Protein AF-A0A954HBL6-F1 (afdb_monomer_lite)

Radius of gyration: 16.95 Å; chains: 1; bounding box: 38×40×42 Å

Foldseek 3Di:
DPDPFQPPLDQQFAWPDWDWDDDQWWIKIKTFTSDFALDWFFAQAPPPRDTFIKKKKKKKFKQLPQDQQWFEWVVLVREPDTTGRRQKIWMWMHTNSHTAETKMKGRGAADPVVLVVQQCQQQVNPDDPPFQDFGQGHAGEIGHGYDPRMWMWAAAPVRTIGTADVVGHRDYHDWDWDADPRRRMIMIIGTQCRNPHYPVRHRSDGAFTWMWIKIKMKMAVSRSNNNRIGMYIDDIPGGDGRD

Structure (mmCIF, N/CA/C/O backbone):
data_AF-A0A954HBL6-F1
#
_entry.id   AF-A0A954HBL6-F1
#
loop_
_atom_site.group_PDB
_atom_site.id
_atom_site.type_symbol
_atom_site.label_atom_id
_atom_site.label_alt_id
_atom_site.label_comp_id
_atom_site.label_asym_id
_atom_site.label_entity_id
_atom_site.label_seq_id
_atom_site.pdbx_PDB_ins_code
_atom_site.Cartn_x
_atom_site.Cartn_y
_atom_site.Cartn_z
_atom_site.occupancy
_atom_site.B_iso_or_equiv
_atom_site.auth_seq_id
_atom_site.auth_comp_id
_atom_site.auth_asym_id
_atom_site.auth_atom_id
_atom_site.pdbx_PDB_model_num
ATOM 1 N N . PRO A 1 1 ? -14.803 11.237 -21.056 1.00 33.72 1 PRO A N 1
ATOM 2 C CA . PRO A 1 1 ? -13.420 11.234 -21.585 1.00 33.72 1 PRO A CA 1
ATOM 3 C C . PRO A 1 1 ? -12.920 9.794 -21.625 1.00 33.72 1 PRO A C 1
ATOM 5 O O . PRO A 1 1 ? -12.793 9.183 -20.570 1.00 33.72 1 PRO A O 1
ATOM 8 N N . ASP A 1 2 ? -12.744 9.239 -22.823 1.00 28.06 2 ASP A N 1
ATOM 9 C CA . ASP A 1 2 ? -12.263 7.868 -23.008 1.00 28.06 2 ASP A CA 1
ATOM 10 C C . ASP A 1 2 ? -10.817 7.786 -22.512 1.00 28.06 2 ASP A C 1
ATOM 12 O O . ASP A 1 2 ? -9.877 8.197 -23.196 1.00 28.06 2 ASP A O 1
ATOM 16 N N . TYR A 1 3 ? -10.643 7.339 -21.269 1.00 37.78 3 TYR A N 1
ATOM 17 C CA . TYR A 1 3 ? -9.327 7.095 -20.705 1.00 37.78 3 TYR A CA 1
ATOM 18 C C . TYR A 1 3 ? -8.705 5.909 -21.443 1.00 37.78 3 TYR A C 1
ATOM 20 O O . TYR A 1 3 ? -9.197 4.783 -21.395 1.00 37.78 3 TYR A O 1
ATOM 28 N N . VAL A 1 4 ? -7.613 6.184 -22.152 1.00 37.00 4 VAL A N 1
ATOM 29 C CA . VAL A 1 4 ? -6.644 5.166 -22.537 1.00 37.00 4 VAL A CA 1
ATOM 30 C C . VAL A 1 4 ? -5.923 4.843 -21.237 1.00 37.00 4 VAL A C 1
ATOM 32 O O . VAL A 1 4 ? -5.149 5.682 -20.776 1.00 37.00 4 VAL A O 1
ATOM 35 N N . GLY A 1 5 ? -6.223 3.677 -20.646 1.00 44.75 5 GLY A N 1
ATOM 36 C CA . GLY A 1 5 ? -5.440 3.070 -19.563 1.00 44.75 5 GLY A CA 1
ATOM 37 C C . GLY A 1 5 ? -3.959 3.366 -19.736 1.00 44.75 5 GLY A C 1
ATOM 38 O O . GLY A 1 5 ? -3.507 3.482 -20.885 1.00 44.75 5 GLY A O 1
ATOM 39 N N . THR A 1 6 ? -3.197 3.489 -18.643 1.00 51.94 6 THR A N 1
ATOM 40 C CA . THR A 1 6 ? -1.743 3.310 -18.721 1.00 51.94 6 THR A CA 1
ATOM 41 C C . THR A 1 6 ? -1.516 2.160 -19.692 1.00 51.94 6 THR A C 1
ATOM 43 O O . THR A 1 6 ? -2.063 1.071 -19.543 1.00 51.94 6 THR A O 1
ATOM 46 N N . LYS A 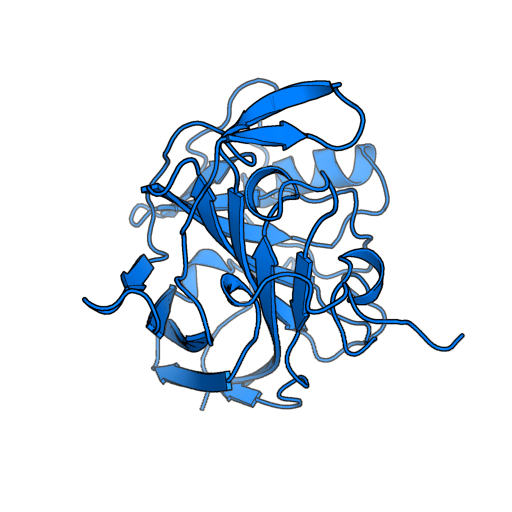1 7 ? -0.953 2.490 -20.862 1.00 53.16 7 LYS A N 1
ATOM 47 C CA . LYS A 1 7 ? -0.924 1.538 -21.970 1.00 53.16 7 LYS A CA 1
ATOM 48 C C . LYS A 1 7 ? -0.245 0.296 -21.392 1.00 53.16 7 LYS A C 1
ATOM 50 O O . LYS A 1 7 ? 0.795 0.447 -20.749 1.00 53.16 7 LYS A O 1
ATOM 55 N N . ARG A 1 8 ? -0.798 -0.888 -21.658 1.00 62.94 8 ARG A N 1
ATOM 56 C CA . ARG A 1 8 ? -0.086 -2.171 -21.598 1.00 62.94 8 ARG A CA 1
ATOM 57 C C . ARG A 1 8 ? 1.116 -2.097 -22.538 1.00 62.94 8 ARG A C 1
ATOM 59 O O . ARG A 1 8 ? 1.081 -2.533 -23.685 1.00 62.94 8 ARG A O 1
ATOM 66 N N . LYS A 1 9 ? 2.121 -1.328 -22.126 1.00 71.56 9 LYS A N 1
ATOM 67 C CA . LYS A 1 9 ? 3.359 -1.057 -22.855 1.00 71.56 9 LYS A CA 1
ATOM 68 C C . LYS A 1 9 ? 4.405 -2.090 -22.498 1.00 71.56 9 LYS A C 1
ATOM 70 O O . LYS A 1 9 ? 5.383 -2.218 -23.227 1.00 71.56 9 LYS A O 1
ATOM 75 N N . HIS A 1 10 ? 4.209 -2.778 -21.377 1.00 82.25 10 HIS A N 1
ATOM 76 C CA . HIS A 1 10 ? 5.166 -3.700 -20.820 1.00 82.25 10 HIS A CA 1
ATOM 77 C C . HIS A 1 10 ? 4.459 -4.954 -20.326 1.00 82.25 10 HIS A C 1
ATOM 79 O O . HIS A 1 10 ? 3.547 -4.870 -19.513 1.00 82.25 10 HIS A O 1
ATOM 85 N N . VAL A 1 11 ? 4.917 -6.114 -20.789 1.00 87.88 11 VAL A N 1
ATOM 86 C CA . VAL A 1 11 ? 4.293 -7.402 -20.453 1.00 87.88 11 VAL A CA 1
ATOM 87 C C . VAL A 1 11 ? 4.345 -7.697 -18.952 1.00 87.88 11 VAL A C 1
ATOM 89 O O . VAL A 1 11 ? 3.465 -8.370 -18.434 1.00 87.88 11 VAL A O 1
ATOM 92 N N . ASP A 1 12 ? 5.345 -7.161 -18.242 1.00 89.69 12 ASP A N 1
ATOM 93 C CA . ASP A 1 12 ? 5.507 -7.356 -16.792 1.00 89.69 12 ASP A CA 1
ATOM 94 C C . ASP A 1 12 ? 4.368 -6.754 -15.963 1.00 89.69 12 ASP A C 1
ATOM 96 O O . ASP A 1 12 ? 4.147 -7.210 -14.843 1.00 89.69 12 ASP A O 1
ATOM 100 N N . VAL A 1 13 ? 3.619 -5.783 -16.496 1.00 90.25 13 VAL A N 1
ATOM 101 C CA . VAL A 1 13 ? 2.448 -5.229 -15.801 1.00 90.25 13 VAL A CA 1
ATOM 102 C C . VAL A 1 13 ? 1.128 -5.821 -16.281 1.00 90.25 13 VAL A C 1
ATOM 104 O O . VAL A 1 13 ? 0.112 -5.527 -15.674 1.00 90.25 13 VAL A O 1
ATOM 107 N N . ASP A 1 14 ? 1.107 -6.657 -17.322 1.00 90.38 14 ASP A N 1
ATOM 108 C CA . ASP A 1 14 ? -0.144 -7.193 -17.867 1.00 90.38 14 ASP A CA 1
ATOM 109 C C . ASP A 1 14 ? -0.750 -8.223 -16.903 1.00 90.38 14 ASP A C 1
ATOM 111 O O . ASP A 1 14 ? -0.258 -9.350 -16.782 1.00 90.38 14 ASP A O 1
ATOM 115 N N . VAL A 1 15 ? -1.846 -7.860 -16.233 1.00 92.00 15 VAL A N 1
ATOM 116 C CA . VAL A 1 15 ? -2.514 -8.732 -15.263 1.00 92.00 15 VAL A CA 1
ATOM 117 C C . VAL A 1 15 ? -3.320 -9.797 -16.000 1.00 92.00 15 VAL A C 1
ATOM 119 O O . VAL A 1 15 ? -4.249 -9.507 -16.757 1.00 92.00 15 VAL A O 1
ATOM 122 N N . LEU A 1 16 ? -2.990 -11.063 -15.747 1.00 93.56 16 LEU A N 1
ATOM 123 C CA . LEU A 1 16 ? -3.691 -12.223 -16.302 1.00 93.56 16 LEU A CA 1
ATOM 124 C C . LEU A 1 16 ? -4.749 -12.778 -15.352 1.00 93.56 16 LEU A C 1
ATOM 126 O O . LEU A 1 16 ? -5.757 -13.326 -15.796 1.00 93.56 16 LEU A O 1
ATOM 130 N N . GLU A 1 17 ? -4.495 -12.698 -14.050 1.00 95.75 17 GLU A N 1
ATOM 131 C CA . GLU A 1 17 ? -5.365 -13.257 -13.023 1.00 95.75 17 GLU A CA 1
ATOM 132 C C . GLU A 1 17 ? -5.130 -12.547 -11.698 1.00 95.75 17 GLU A C 1
ATOM 134 O O . GLU A 1 17 ? -3.999 -12.202 -11.364 1.00 95.75 17 GLU A O 1
ATOM 139 N N . TYR A 1 18 ? -6.199 -12.373 -10.932 1.00 97.00 18 TYR A N 1
ATOM 140 C CA . TYR A 1 18 ? -6.138 -11.847 -9.580 1.00 97.00 18 TYR A CA 1
ATOM 141 C C . TYR A 1 18 ? -7.194 -12.524 -8.712 1.00 97.00 18 TYR A C 1
ATOM 143 O O . TYR A 1 18 ? -8.247 -12.939 -9.205 1.00 97.00 18 TYR A O 1
ATOM 151 N N . LYS A 1 19 ? -6.892 -12.683 -7.423 1.00 97.56 19 LYS A N 1
ATOM 152 C CA . LYS A 1 19 ? -7.815 -13.235 -6.426 1.00 97.56 19 LYS A CA 1
ATOM 153 C C . LYS A 1 19 ? -7.620 -12.527 -5.100 1.00 97.56 19 LYS A C 1
ATOM 155 O O . LYS A 1 19 ? -6.521 -12.076 -4.785 1.00 97.56 19 LYS A O 1
ATOM 160 N N . VAL A 1 20 ? -8.688 -12.512 -4.318 1.00 98.12 20 VAL A N 1
ATOM 161 C CA . VAL A 1 20 ? -8.681 -12.031 -2.943 1.00 98.12 20 VAL A CA 1
ATOM 162 C C . VAL A 1 20 ? -9.231 -13.140 -2.055 1.00 98.12 20 VAL A C 1
ATOM 164 O O . VAL A 1 20 ? -10.211 -13.799 -2.406 1.00 98.12 20 VAL A O 1
ATOM 167 N N . ALA A 1 21 ? -8.566 -13.366 -0.930 1.00 98.31 21 ALA A N 1
ATOM 168 C CA . ALA A 1 21 ? -9.024 -14.224 0.153 1.00 98.31 21 ALA A CA 1
ATOM 169 C C . ALA A 1 21 ? -8.791 -13.507 1.486 1.00 98.31 21 ALA A C 1
ATOM 171 O O . ALA A 1 21 ? -8.132 -12.469 1.535 1.00 98.31 21 ALA A O 1
ATOM 172 N N . HIS A 1 22 ? -9.359 -14.012 2.571 1.00 98.62 22 HIS A N 1
ATOM 173 C CA . HIS A 1 22 ? -9.123 -13.467 3.901 1.00 98.62 22 HIS A CA 1
ATOM 174 C C . HIS A 1 22 ? -9.194 -14.563 4.965 1.00 98.62 22 HIS A C 1
ATOM 176 O O . HIS A 1 22 ? -9.721 -15.650 4.719 1.00 98.62 22 HIS A O 1
ATOM 182 N N . ASP A 1 23 ? -8.648 -14.262 6.136 1.00 98.19 23 ASP A N 1
ATOM 183 C CA . ASP A 1 23 ? -8.903 -14.981 7.379 1.00 98.19 23 ASP A CA 1
ATOM 184 C C . ASP A 1 23 ? -9.269 -13.983 8.494 1.00 98.19 23 ASP A C 1
ATOM 186 O O . ASP A 1 23 ? -9.567 -12.820 8.229 1.00 98.19 23 ASP A O 1
ATOM 190 N N . ALA A 1 24 ? -9.262 -14.427 9.752 1.00 97.75 24 ALA A N 1
ATOM 191 C CA . ALA A 1 24 ? -9.623 -13.583 10.890 1.00 97.75 24 ALA A CA 1
ATOM 192 C C . ALA A 1 24 ? -8.686 -12.377 11.121 1.00 97.75 24 ALA A C 1
ATOM 194 O O . ALA A 1 24 ? -9.053 -11.459 11.857 1.00 97.75 24 ALA A O 1
ATOM 195 N N . GLU A 1 25 ? -7.483 -12.377 10.544 1.00 98.31 25 GLU A N 1
ATOM 196 C CA . GLU A 1 25 ? -6.425 -11.404 10.833 1.00 98.31 25 GLU A CA 1
ATOM 197 C C . GLU A 1 25 ? -5.798 -10.781 9.577 1.00 98.31 25 GLU A C 1
ATOM 199 O O . GLU A 1 25 ? -5.063 -9.797 9.691 1.00 98.31 25 GLU A O 1
ATOM 204 N N . ASN A 1 26 ? -6.038 -11.343 8.390 1.00 98.62 26 ASN A N 1
ATOM 205 C CA . ASN A 1 26 ? -5.299 -11.015 7.178 1.00 98.62 26 ASN A CA 1
ATOM 206 C C . ASN A 1 26 ? -6.195 -10.964 5.941 1.00 98.62 26 ASN A C 1
ATOM 208 O O . ASN A 1 26 ? -7.077 -11.798 5.737 1.00 98.62 26 ASN A O 1
ATOM 212 N N . LEU A 1 27 ? -5.878 -10.023 5.055 1.00 98.62 27 LEU A N 1
ATOM 213 C CA . LEU A 1 27 ? -6.278 -10.044 3.654 1.00 98.62 27 LEU A CA 1
ATOM 214 C C . LEU A 1 27 ? -5.157 -10.700 2.839 1.00 98.62 27 LEU A C 1
ATOM 216 O O . LEU A 1 27 ? -3.977 -10.410 3.046 1.00 98.62 27 LEU A O 1
ATOM 220 N N . TYR A 1 28 ? -5.522 -11.564 1.903 1.00 98.62 28 TYR A N 1
ATOM 221 C CA . TYR A 1 28 ? -4.602 -12.222 0.983 1.00 98.62 28 TYR A CA 1
ATOM 222 C C . TYR A 1 28 ? -4.899 -11.781 -0.438 1.00 98.62 28 TYR A C 1
ATOM 224 O O . TYR A 1 28 ? -6.044 -11.858 -0.887 1.00 98.62 28 TYR A O 1
ATOM 232 N N . ILE A 1 29 ? -3.861 -11.352 -1.147 1.00 98.50 29 ILE A N 1
ATOM 233 C CA . ILE A 1 29 ? -3.963 -10.865 -2.518 1.00 98.50 29 ILE A CA 1
ATOM 234 C C . ILE A 1 29 ? -3.076 -11.729 -3.396 1.00 98.50 29 ILE A C 1
ATOM 236 O O . ILE A 1 29 ? -1.872 -11.815 -3.179 1.00 98.50 29 ILE A O 1
ATOM 240 N N . TYR A 1 30 ? -3.670 -12.364 -4.396 1.00 98.38 30 TYR A N 1
ATOM 241 C CA . TYR A 1 30 ? -2.945 -13.097 -5.423 1.00 98.38 30 TYR A CA 1
ATOM 242 C C . TYR A 1 30 ? -3.009 -12.329 -6.735 1.00 98.38 30 TYR A C 1
ATOM 244 O O . TYR A 1 30 ? -4.086 -11.877 -7.131 1.00 98.38 30 TYR A O 1
ATOM 252 N N . VAL A 1 31 ? -1.883 -12.250 -7.439 1.00 97.81 31 VAL A N 1
ATOM 253 C CA . VAL A 1 31 ? -1.813 -11.711 -8.798 1.00 97.81 31 VAL A CA 1
ATOM 254 C C . VAL A 1 31 ? -0.887 -12.555 -9.669 1.00 97.81 31 VAL A C 1
ATOM 256 O O . VAL A 1 31 ? 0.153 -13.034 -9.217 1.00 97.81 31 VAL A O 1
ATOM 259 N N . ARG A 1 32 ? -1.267 -12.725 -10.936 1.00 97.38 32 ARG A N 1
ATOM 260 C CA . ARG A 1 32 ? -0.448 -13.324 -11.991 1.00 97.38 32 ARG A CA 1
ATOM 261 C C . ARG A 1 32 ? -0.250 -12.321 -13.116 1.00 97.38 32 ARG A C 1
ATOM 263 O O . ARG A 1 32 ? -1.234 -11.835 -13.675 1.00 97.38 32 ARG A O 1
ATOM 270 N N . SER A 1 33 ? 1.005 -12.066 -13.465 1.00 95.44 33 SER A N 1
ATOM 271 C CA . SER A 1 33 ? 1.395 -11.225 -14.598 1.00 95.44 33 SER A CA 1
ATOM 272 C C . SER A 1 33 ? 1.760 -12.071 -15.820 1.00 95.44 33 SER A C 1
ATOM 274 O O . SER A 1 33 ? 2.158 -13.233 -15.693 1.00 95.44 33 SER A O 1
ATOM 276 N N . GLN A 1 34 ? 1.631 -11.501 -17.020 1.00 93.81 34 GLN A N 1
ATOM 277 C CA . GLN A 1 34 ? 2.182 -12.092 -18.239 1.00 93.81 34 GLN A CA 1
ATOM 278 C C . GLN A 1 34 ? 3.716 -12.100 -18.220 1.00 93.81 34 GLN A C 1
ATOM 280 O O . GLN A 1 34 ? 4.328 -13.038 -18.730 1.00 93.81 34 GLN A O 1
ATOM 285 N N . GLY A 1 35 ? 4.329 -11.062 -17.653 1.00 92.19 35 GLY A N 1
ATOM 286 C CA . GLY A 1 35 ? 5.774 -10.937 -17.494 1.00 92.19 35 GLY A CA 1
ATOM 287 C C . GLY A 1 35 ? 6.236 -11.165 -16.056 1.00 92.19 35 GLY A C 1
ATOM 288 O O . GLY A 1 35 ? 5.524 -11.781 -15.263 1.00 92.19 35 GLY A O 1
ATOM 289 N N . GLN A 1 36 ? 7.448 -10.716 -15.735 1.00 94.62 36 GLN A N 1
ATOM 290 C CA . GLN A 1 36 ? 8.090 -10.981 -14.444 1.00 94.62 36 GLN A CA 1
ATOM 291 C C . GLN A 1 36 ? 7.833 -9.848 -13.446 1.00 94.62 36 GLN A C 1
ATOM 293 O O . GLN A 1 36 ? 8.223 -8.703 -13.666 1.00 94.62 36 GLN A O 1
ATOM 298 N N . ILE A 1 37 ? 7.201 -10.177 -12.322 1.00 95.44 37 ILE A N 1
ATOM 299 C CA . ILE A 1 37 ? 6.954 -9.246 -11.218 1.00 95.44 37 ILE A CA 1
ATOM 300 C C . ILE A 1 37 ? 8.290 -8.876 -10.569 1.00 95.44 37 ILE A C 1
ATOM 302 O O . ILE A 1 37 ? 9.124 -9.738 -10.293 1.00 95.44 37 ILE A O 1
ATOM 306 N N . GLY A 1 38 ? 8.488 -7.582 -10.319 1.00 93.06 38 GLY A N 1
ATOM 307 C CA . GLY A 1 38 ? 9.705 -7.069 -9.690 1.00 93.06 38 GLY A CA 1
ATOM 308 C C . GLY A 1 38 ? 10.902 -6.935 -10.631 1.00 93.06 38 GLY A C 1
ATOM 309 O O . GLY A 1 38 ? 11.923 -6.390 -10.219 1.00 93.06 38 GLY A O 1
ATOM 310 N N . HIS A 1 39 ? 10.795 -7.372 -11.891 1.00 91.25 39 HIS A N 1
ATOM 311 C CA . HIS A 1 39 ? 11.846 -7.178 -12.887 1.00 91.25 39 HIS A CA 1
ATOM 312 C C . HIS A 1 39 ? 12.162 -5.684 -13.075 1.00 91.25 39 HIS A C 1
ATOM 314 O O . HIS A 1 39 ? 11.298 -4.812 -12.967 1.00 91.25 39 HIS A O 1
ATOM 320 N N . SER A 1 40 ? 13.435 -5.380 -13.328 1.00 89.94 40 SER A N 1
ATOM 321 C CA . SER A 1 40 ? 13.951 -4.017 -13.419 1.00 89.94 40 SER A CA 1
ATOM 322 C C . SER A 1 40 ? 14.983 -3.903 -14.537 1.00 89.94 40 SER A C 1
ATOM 324 O O . SER A 1 40 ? 15.829 -4.776 -14.703 1.00 89.94 40 SER A O 1
ATOM 326 N N . ASN A 1 41 ? 14.982 -2.759 -15.222 1.00 88.50 41 ASN A N 1
ATOM 327 C CA . ASN A 1 41 ? 16.069 -2.317 -16.095 1.00 88.50 41 ASN A CA 1
ATOM 328 C C . ASN A 1 41 ? 16.658 -0.999 -15.581 1.00 88.50 41 ASN A C 1
ATOM 330 O O . ASN A 1 41 ? 16.058 -0.307 -14.758 1.00 88.50 41 ASN A O 1
ATOM 334 N N . ILE A 1 42 ? 17.843 -0.644 -16.078 1.00 88.81 42 ILE A N 1
ATOM 335 C CA . ILE A 1 42 ? 18.403 0.697 -15.901 1.00 88.81 42 ILE A CA 1
ATOM 336 C C . ILE A 1 42 ? 18.050 1.519 -17.135 1.00 88.81 42 ILE A C 1
ATOM 338 O O . ILE A 1 42 ? 18.438 1.169 -18.250 1.00 88.81 42 ILE A O 1
ATOM 342 N N . GLY A 1 43 ? 17.355 2.632 -16.932 1.00 85.00 43 GLY A N 1
ATOM 343 C CA . GLY A 1 43 ? 16.843 3.449 -18.025 1.00 85.00 43 GLY A CA 1
ATOM 344 C C . GLY A 1 43 ? 16.683 4.917 -17.647 1.00 85.00 43 GLY A C 1
ATOM 345 O O . GLY A 1 43 ? 16.939 5.297 -16.499 1.00 85.00 43 GLY A O 1
ATOM 346 N N . PRO A 1 44 ? 16.318 5.768 -18.619 1.00 80.38 44 PRO A N 1
ATOM 347 C CA . PRO A 1 44 ? 16.034 7.168 -18.354 1.00 80.38 44 PRO A CA 1
ATOM 348 C C . PRO A 1 44 ? 14.736 7.300 -17.552 1.00 80.38 44 PRO A C 1
ATOM 350 O O . PRO A 1 44 ? 13.685 6.825 -17.974 1.00 80.38 44 PRO A O 1
ATOM 353 N N . GLU A 1 45 ? 14.793 8.003 -16.425 1.00 79.81 45 GLU A N 1
ATOM 354 C CA . GLU A 1 45 ? 13.578 8.412 -15.720 1.00 79.81 45 GLU A CA 1
ATOM 355 C C . GLU A 1 45 ? 12.883 9.551 -16.483 1.00 79.81 45 GLU A C 1
ATOM 357 O O . GLU A 1 45 ? 13.539 10.488 -16.970 1.00 79.81 45 GLU A O 1
ATOM 362 N N . LYS A 1 46 ? 11.546 9.507 -16.548 1.00 72.88 46 LYS A N 1
ATOM 363 C CA . LYS A 1 46 ? 10.744 10.606 -17.094 1.00 72.88 46 LYS A CA 1
ATOM 364 C C . LYS A 1 46 ? 11.108 11.920 -16.408 1.00 72.88 46 LYS A C 1
ATOM 366 O O . LYS A 1 46 ? 11.040 12.038 -15.192 1.00 72.88 46 LYS A O 1
ATOM 371 N N . GLY A 1 47 ? 11.453 12.935 -17.192 1.00 70.31 47 GLY A N 1
ATOM 372 C CA . GLY A 1 47 ? 11.652 14.295 -16.685 1.00 70.31 47 GLY A CA 1
ATOM 373 C C . GLY A 1 47 ? 13.018 14.601 -16.055 1.00 70.31 47 GLY A C 1
ATOM 374 O O . GLY A 1 47 ? 13.420 15.758 -16.120 1.00 70.31 47 GLY A O 1
ATOM 375 N N . ASP A 1 48 ? 13.779 13.624 -15.542 1.00 66.19 48 ASP A N 1
ATOM 376 C CA . ASP A 1 48 ? 15.076 13.898 -14.876 1.00 66.19 48 ASP A CA 1
ATOM 377 C C . ASP A 1 48 ? 16.308 13.579 -15.756 1.00 66.19 48 ASP A C 1
ATOM 379 O O . ASP A 1 48 ? 17.431 13.900 -15.386 1.00 66.19 48 ASP A O 1
ATOM 383 N N . LYS A 1 49 ? 16.160 12.967 -16.947 1.00 66.69 49 LYS A N 1
ATOM 384 C CA . LYS A 1 49 ? 17.264 12.549 -17.867 1.00 66.69 49 LYS A CA 1
ATOM 385 C C . LYS A 1 49 ? 18.383 11.692 -17.234 1.00 66.69 49 LYS A C 1
ATOM 387 O O . LYS A 1 49 ? 19.310 11.292 -17.937 1.00 66.69 49 LYS A O 1
ATOM 392 N N . LYS A 1 50 ? 18.326 11.403 -15.934 1.00 78.38 50 LYS A N 1
ATOM 393 C CA . LYS A 1 50 ? 19.250 10.530 -15.217 1.00 78.38 50 LYS A CA 1
ATOM 394 C C . LYS A 1 50 ? 18.881 9.084 -15.493 1.00 78.38 50 LYS A C 1
ATOM 396 O O . LYS A 1 50 ? 17.705 8.724 -15.501 1.00 78.38 50 LYS A O 1
ATOM 401 N N . THR A 1 51 ? 19.904 8.262 -15.671 1.00 84.38 51 THR A N 1
ATOM 402 C CA . THR A 1 51 ? 19.758 6.811 -15.708 1.00 84.38 51 THR A CA 1
ATOM 403 C C . THR A 1 51 ? 19.700 6.274 -14.287 1.00 84.38 51 THR A C 1
ATOM 405 O O . THR A 1 51 ? 20.604 6.555 -13.497 1.00 84.38 51 THR A O 1
ATOM 408 N N . ARG A 1 52 ? 18.669 5.499 -13.963 1.00 88.00 52 ARG A N 1
ATOM 409 C CA . ARG A 1 52 ? 18.535 4.815 -12.671 1.00 88.00 52 ARG A CA 1
ATOM 410 C C . ARG A 1 52 ? 17.842 3.472 -12.851 1.00 88.00 52 ARG A C 1
ATOM 412 O O . ARG A 1 52 ? 17.352 3.178 -13.938 1.00 88.00 52 ARG A O 1
ATOM 419 N N . ALA A 1 53 ? 17.859 2.659 -11.802 1.00 90.81 53 ALA A N 1
ATOM 420 C CA . ALA A 1 53 ? 17.122 1.408 -11.781 1.00 90.81 53 ALA A CA 1
ATOM 421 C C . ALA A 1 53 ? 15.608 1.662 -11.746 1.00 90.81 53 ALA A C 1
ATOM 423 O O . ALA A 1 53 ? 15.147 2.653 -11.171 1.00 90.81 53 ALA A O 1
ATOM 424 N N . GLY A 1 54 ? 14.857 0.762 -12.370 1.00 90.31 54 GLY A N 1
ATOM 425 C CA . GLY A 1 54 ? 13.406 0.782 -12.376 1.00 90.31 54 GLY A CA 1
ATOM 426 C C . GLY A 1 54 ? 12.790 0.369 -11.048 1.00 90.31 54 GLY A C 1
ATOM 427 O O . GLY A 1 54 ? 13.435 -0.202 -10.162 1.00 90.31 54 GLY A O 1
ATOM 428 N N . ARG A 1 55 ? 11.508 0.700 -10.942 1.00 92.38 55 ARG A N 1
ATOM 429 C CA . ARG A 1 55 ? 10.615 0.326 -9.857 1.00 92.38 55 ARG A CA 1
ATOM 430 C C . ARG A 1 55 ? 9.465 -0.492 -10.402 1.00 92.38 55 ARG A C 1
ATOM 432 O O . ARG A 1 55 ? 9.012 -0.254 -11.525 1.00 92.38 55 ARG A O 1
ATOM 439 N N . PHE A 1 56 ? 8.975 -1.391 -9.571 1.00 94.06 56 PHE A N 1
ATOM 440 C CA . PHE A 1 56 ? 7.785 -2.172 -9.840 1.00 94.06 56 PHE A CA 1
ATOM 441 C C . PHE A 1 56 ? 6.901 -2.156 -8.600 1.00 94.06 56 PHE A C 1
ATOM 443 O O . PHE A 1 56 ? 7.407 -2.302 -7.490 1.00 94.06 56 PHE A O 1
ATOM 450 N N . TYR A 1 57 ? 5.600 -2.004 -8.792 1.00 94.69 57 TYR A N 1
ATOM 451 C CA . TYR A 1 57 ? 4.625 -1.950 -7.718 1.00 94.69 57 TYR A CA 1
ATOM 452 C C . TYR A 1 57 ? 3.523 -2.960 -7.962 1.00 94.69 57 TYR A C 1
ATOM 454 O O . TYR A 1 57 ? 3.018 -3.101 -9.079 1.00 94.69 57 TYR A O 1
ATOM 462 N N . ILE A 1 58 ? 3.124 -3.613 -6.880 1.00 96.00 58 ILE A N 1
ATOM 463 C CA . ILE A 1 58 ? 1.786 -4.176 -6.753 1.00 96.00 58 ILE A CA 1
ATOM 464 C C . ILE A 1 58 ? 1.039 -3.241 -5.822 1.00 96.00 58 ILE A C 1
ATOM 466 O O . ILE A 1 58 ? 1.409 -3.139 -4.656 1.00 96.00 58 ILE A O 1
ATOM 470 N N . THR A 1 59 ? 0.004 -2.584 -6.333 1.00 95.44 59 THR A N 1
ATOM 471 C CA . THR A 1 59 ? -0.850 -1.683 -5.560 1.00 95.44 59 THR A CA 1
ATOM 472 C C . THR A 1 59 ? -2.227 -2.295 -5.404 1.00 95.44 59 THR A C 1
ATOM 474 O O . THR A 1 59 ? -2.853 -2.683 -6.390 1.00 95.44 59 THR A O 1
ATOM 477 N N . VAL A 1 60 ? -2.724 -2.323 -4.174 1.00 96.94 60 VAL A N 1
ATOM 478 C CA . VAL A 1 60 ? -4.094 -2.703 -3.843 1.00 96.94 60 VAL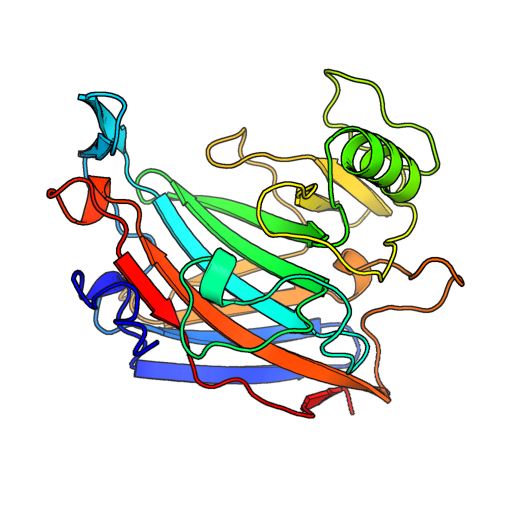 A CA 1
ATOM 479 C C . VAL A 1 60 ? -4.773 -1.476 -3.256 1.00 96.94 60 VAL A C 1
ATOM 481 O O . VAL A 1 60 ? -4.520 -1.120 -2.107 1.00 96.94 60 VAL A O 1
ATOM 484 N N . ALA A 1 61 ? -5.583 -0.807 -4.068 1.00 96.19 61 ALA A N 1
ATOM 485 C CA . ALA A 1 61 ? -6.414 0.312 -3.649 1.00 96.19 61 ALA A CA 1
ATOM 486 C C . ALA A 1 61 ? -7.717 -0.233 -3.054 1.00 96.19 61 ALA A C 1
ATOM 488 O O . ALA A 1 61 ? -8.338 -1.132 -3.631 1.00 96.19 61 ALA A O 1
ATOM 489 N N . ILE A 1 62 ? -8.108 0.284 -1.892 1.00 97.38 62 ILE A N 1
ATOM 490 C CA . ILE A 1 62 ? -9.215 -0.226 -1.088 1.00 97.38 62 ILE A CA 1
ATOM 491 C C . ILE A 1 62 ? -10.098 0.945 -0.649 1.00 97.38 62 ILE A C 1
ATOM 493 O O . ILE A 1 62 ? -9.624 1.841 0.051 1.00 97.38 62 ILE A O 1
ATOM 497 N N . ASP A 1 63 ? -11.366 0.914 -1.053 1.00 97.38 63 ASP A N 1
ATOM 498 C CA . ASP A 1 63 ? -12.439 1.670 -0.401 1.00 97.38 63 ASP A CA 1
ATOM 499 C C . ASP A 1 63 ? -12.842 0.885 0.853 1.00 97.38 63 ASP A C 1
ATOM 501 O O . ASP A 1 63 ? -13.266 -0.276 0.761 1.00 97.38 63 ASP A O 1
ATOM 505 N N . VAL A 1 64 ? -12.631 1.489 2.025 1.00 97.06 64 VAL A N 1
ATOM 506 C CA . VAL A 1 64 ? -12.829 0.817 3.318 1.00 97.06 64 VAL A CA 1
ATOM 507 C C . VAL A 1 64 ? -14.141 1.199 4.001 1.00 97.06 64 VAL A C 1
ATOM 509 O O . VAL A 1 64 ? -14.483 0.592 5.023 1.00 97.06 64 VAL A O 1
ATOM 512 N N . ASP A 1 65 ? -14.865 2.190 3.478 1.00 96.44 65 ASP A N 1
ATOM 513 C CA . ASP A 1 65 ? -16.100 2.717 4.063 1.00 96.44 65 ASP A CA 1
ATOM 514 C C . ASP A 1 65 ? -17.321 2.669 3.125 1.00 96.44 65 ASP A C 1
ATOM 516 O O . ASP A 1 65 ? -18.433 2.987 3.560 1.00 96.44 65 ASP A O 1
ATOM 520 N N . GLN A 1 66 ? -17.139 2.151 1.906 1.00 95.69 66 GLN A N 1
ATOM 521 C CA . GLN A 1 66 ? -18.133 2.030 0.837 1.00 95.69 66 GLN A CA 1
ATOM 522 C C . GLN A 1 66 ? -18.699 3.396 0.431 1.00 95.69 66 GLN A C 1
ATOM 524 O O . GLN A 1 66 ? -19.920 3.558 0.280 1.00 95.69 66 GLN A O 1
ATOM 529 N N . ASN A 1 67 ? -17.826 4.398 0.319 1.00 95.94 67 ASN A N 1
ATOM 530 C CA . ASN A 1 67 ? -18.200 5.769 0.016 1.00 95.94 67 ASN A CA 1
ATOM 531 C C . ASN A 1 67 ? -17.322 6.385 -1.082 1.00 95.94 67 ASN A C 1
ATOM 533 O O . ASN A 1 67 ? -16.241 6.904 -0.841 1.00 95.94 67 ASN A O 1
ATOM 537 N N . ASP A 1 68 ? -17.882 6.509 -2.285 1.00 94.69 68 ASP A N 1
ATOM 538 C CA . ASP A 1 68 ? -17.205 7.120 -3.438 1.00 94.69 68 ASP A CA 1
ATOM 539 C C . ASP A 1 68 ? -16.733 8.583 -3.232 1.00 94.69 68 ASP A C 1
ATOM 541 O O . ASP A 1 68 ? -15.992 9.119 -4.064 1.00 94.69 68 ASP A O 1
ATOM 545 N N . GLU A 1 69 ? -17.187 9.275 -2.177 1.00 95.25 69 GLU A N 1
ATOM 546 C CA . GLU A 1 69 ? -16.805 10.662 -1.873 1.00 95.25 69 GLU A CA 1
ATOM 547 C C . GLU A 1 69 ? -15.534 10.798 -1.014 1.00 95.25 69 GLU A C 1
ATOM 549 O O . GLU A 1 69 ? -14.987 11.908 -0.914 1.00 95.25 69 GLU A O 1
ATOM 554 N N . THR A 1 70 ? -15.076 9.717 -0.380 1.00 95.81 70 THR A N 1
ATOM 555 C CA . THR A 1 70 ? -13.841 9.659 0.416 1.00 95.81 70 THR A CA 1
ATOM 556 C C . THR A 1 70 ? -12.668 9.151 -0.430 1.00 95.81 70 THR A C 1
ATOM 558 O O . THR A 1 70 ? -12.793 8.938 -1.638 1.00 95.81 70 THR A O 1
ATOM 561 N N . GLY A 1 71 ? -11.473 9.106 0.163 1.00 94.94 71 GLY A N 1
ATOM 562 C CA . GLY A 1 71 ? -10.272 8.683 -0.547 1.00 94.94 71 GLY A CA 1
ATOM 563 C C . GLY A 1 71 ? -9.922 9.516 -1.784 1.00 94.94 71 GLY A C 1
ATOM 564 O O . GLY A 1 71 ? -10.179 10.724 -1.849 1.00 94.94 71 GLY A O 1
ATOM 565 N N . TYR A 1 72 ? -9.314 8.850 -2.767 1.00 93.62 72 TYR A N 1
ATOM 566 C CA . TYR A 1 72 ? -8.989 9.403 -4.086 1.00 93.62 72 TYR A CA 1
ATOM 567 C C . TYR A 1 72 ? -9.650 8.590 -5.205 1.00 93.62 72 TYR A C 1
ATOM 569 O O . TYR A 1 72 ? -10.129 7.473 -4.997 1.00 93.62 72 TYR A O 1
ATOM 577 N N . SER A 1 73 ? -9.643 9.131 -6.426 1.00 91.81 73 SER A N 1
ATOM 578 C CA . SER A 1 73 ? -10.105 8.389 -7.596 1.00 91.81 73 SER A CA 1
ATOM 579 C C . SER A 1 73 ? -8.966 7.682 -8.334 1.00 91.81 73 SER A C 1
ATOM 581 O O . SER A 1 73 ? -7.919 8.276 -8.595 1.00 91.81 73 SER A O 1
ATOM 583 N N . LEU A 1 74 ? -9.178 6.428 -8.755 1.00 87.50 74 LEU A N 1
ATOM 584 C CA . LEU A 1 74 ? -8.144 5.597 -9.395 1.00 87.50 74 LEU A CA 1
ATOM 585 C C . LEU A 1 74 ? -7.504 6.237 -10.633 1.00 87.50 74 LEU A C 1
ATOM 587 O O . LEU A 1 74 ? -6.322 5.993 -10.893 1.00 87.50 74 LEU A O 1
ATOM 591 N N . TYR A 1 75 ? -8.234 7.082 -11.375 1.00 83.69 75 TYR A N 1
ATOM 592 C CA . TYR A 1 75 ? -7.659 7.767 -12.538 1.00 83.69 75 TYR A CA 1
ATOM 593 C C . TYR A 1 75 ? -6.499 8.694 -12.163 1.00 83.69 75 TYR A C 1
ATOM 595 O O . TYR A 1 75 ? -5.596 8.886 -12.978 1.00 83.69 75 TYR A O 1
ATOM 603 N N . GLU A 1 76 ? -6.514 9.274 -10.959 1.00 79.00 76 GLU A N 1
ATOM 604 C CA . GLU A 1 76 ? -5.449 10.160 -10.484 1.00 79.00 76 GLU A CA 1
ATOM 605 C C . GLU A 1 76 ? -4.144 9.380 -10.283 1.00 79.00 76 GLU A C 1
ATOM 607 O O . GLU A 1 76 ? -3.068 9.896 -10.571 1.00 79.00 76 GLU A O 1
ATOM 612 N N . GLY A 1 77 ? -4.251 8.107 -9.887 1.00 69.06 77 GLY A N 1
ATOM 613 C CA . GLY A 1 77 ? -3.125 7.179 -9.780 1.00 69.06 77 GLY A CA 1
ATOM 614 C C . GLY A 1 77 ? -2.744 6.483 -11.086 1.00 69.06 77 GLY A C 1
ATOM 615 O O . GLY A 1 77 ? -1.862 5.634 -11.086 1.00 69.06 77 GLY A O 1
ATOM 616 N N . GLY A 1 78 ? -3.394 6.814 -12.207 1.00 71.62 78 GLY A N 1
ATOM 617 C CA . GLY A 1 78 ? -3.113 6.185 -13.498 1.00 71.62 78 GLY A CA 1
ATOM 618 C C . GLY A 1 78 ? -3.595 4.734 -13.612 1.00 71.62 78 GLY A C 1
ATOM 619 O O . GLY A 1 78 ? -3.077 3.988 -14.450 1.00 71.62 78 GLY A O 1
ATOM 620 N N . THR A 1 79 ? -4.589 4.349 -12.808 1.00 70.00 79 THR A N 1
ATOM 621 C CA . THR A 1 79 ? -5.159 2.998 -12.774 1.00 70.00 79 THR A CA 1
ATOM 622 C C . THR A 1 79 ? -6.516 2.960 -13.488 1.00 70.00 79 THR A C 1
ATOM 624 O O . THR A 1 79 ? -7.316 3.892 -13.404 1.00 70.00 79 THR A O 1
ATOM 627 N N . PHE A 1 80 ? -6.765 1.881 -14.236 1.00 69.81 80 PHE A N 1
ATOM 628 C CA . PHE A 1 80 ? -8.057 1.558 -14.857 1.00 69.81 80 PHE A CA 1
ATOM 629 C C . PHE A 1 80 ? -8.734 0.406 -14.087 1.00 69.81 80 PHE A C 1
ATOM 631 O O . PHE A 1 80 ? -8.013 -0.481 -13.642 1.00 69.81 80 PHE A O 1
ATOM 638 N N . PRO A 1 81 ? -10.078 0.333 -14.002 1.00 73.62 81 PRO A N 1
ATOM 639 C CA . PRO A 1 81 ? -11.060 1.322 -14.437 1.00 73.62 81 PRO A CA 1
ATOM 640 C C . PRO A 1 81 ? -11.078 2.558 -13.537 1.00 73.62 81 PRO A C 1
ATOM 642 O O . PRO A 1 81 ? -10.456 2.592 -12.484 1.00 73.62 81 PRO A O 1
ATOM 645 N N . ASN A 1 82 ? -11.766 3.603 -13.997 1.00 83.12 82 ASN A N 1
ATOM 646 C CA . ASN A 1 82 ? -11.938 4.813 -13.210 1.00 83.12 82 ASN A CA 1
ATOM 647 C C . ASN A 1 82 ? -13.121 4.663 -12.235 1.00 83.12 82 ASN A C 1
ATOM 649 O O . ASN A 1 82 ? -14.263 4.591 -12.693 1.00 83.12 82 ASN A O 1
ATOM 653 N N . SER A 1 83 ? -12.837 4.674 -10.935 1.00 87.75 83 SER A N 1
ATOM 654 C CA . SER A 1 83 ? -13.797 4.716 -9.819 1.00 87.75 83 SER A CA 1
ATOM 655 C C . SER A 1 83 ? -13.255 5.599 -8.678 1.00 87.75 83 SER A C 1
ATOM 657 O O . SER A 1 83 ? -12.065 5.939 -8.664 1.00 87.75 83 SER A O 1
ATOM 659 N N . GLY A 1 84 ? -14.138 6.060 -7.785 1.00 91.38 84 GLY A N 1
ATOM 660 C CA . GLY A 1 84 ? -13.820 6.883 -6.603 1.00 91.38 84 GLY A CA 1
ATOM 661 C C . GLY A 1 84 ? -13.776 6.056 -5.314 1.00 91.38 84 GLY A C 1
ATOM 662 O O . GLY A 1 84 ? -13.892 4.841 -5.391 1.00 91.38 84 GLY A O 1
ATOM 663 N N . GLY A 1 85 ? -13.594 6.710 -4.161 1.00 94.38 85 GLY A N 1
ATOM 664 C CA . GLY A 1 85 ? -13.770 6.087 -2.838 1.00 94.38 85 GLY A CA 1
ATOM 665 C C . GLY A 1 85 ? -12.554 5.389 -2.227 1.00 94.38 85 GLY A C 1
ATOM 666 O O . GLY A 1 85 ? -12.628 4.888 -1.114 1.00 94.38 85 GLY A O 1
ATOM 667 N N . TYR A 1 86 ? -11.401 5.333 -2.898 1.00 95.56 86 TYR A N 1
ATOM 668 C CA . TYR A 1 86 ? -10.286 4.511 -2.407 1.00 95.56 86 TYR A CA 1
ATOM 669 C C . TYR A 1 86 ? -9.500 5.223 -1.301 1.00 95.56 86 TYR A C 1
ATOM 671 O O . TYR A 1 86 ? -8.636 6.055 -1.574 1.00 95.56 86 TYR A O 1
ATOM 679 N N . ASP A 1 87 ? -9.788 4.910 -0.040 1.00 96.31 87 ASP A N 1
ATOM 680 C CA . ASP A 1 87 ? -9.165 5.542 1.132 1.00 96.31 87 ASP A CA 1
ATOM 681 C C . ASP A 1 87 ? -7.742 5.064 1.411 1.00 96.31 87 ASP A C 1
ATOM 683 O O . ASP A 1 87 ? -6.908 5.805 1.949 1.00 96.31 87 ASP A O 1
ATOM 687 N N . MET A 1 88 ? -7.462 3.800 1.095 1.00 95.81 88 MET A N 1
ATOM 688 C CA . MET A 1 88 ? -6.212 3.146 1.459 1.00 95.81 88 MET A CA 1
ATOM 689 C C . MET A 1 88 ? -5.572 2.464 0.268 1.00 95.81 88 MET A C 1
ATOM 691 O O . MET A 1 88 ? -6.245 1.798 -0.513 1.00 95.81 88 MET A O 1
ATOM 695 N N . ASN A 1 89 ? -4.243 2.534 0.210 1.00 95.81 89 ASN A N 1
ATOM 696 C CA . ASN A 1 89 ? -3.472 1.590 -0.588 1.00 95.81 89 ASN A CA 1
ATOM 697 C C . ASN A 1 89 ? -2.682 0.683 0.347 1.00 95.81 89 ASN A C 1
ATOM 699 O O . ASN A 1 89 ? -2.158 1.129 1.370 1.00 95.81 89 ASN A O 1
ATOM 703 N N . VAL A 1 90 ? -2.537 -0.574 -0.044 1.00 97.19 90 VAL A N 1
ATOM 704 C CA . VAL A 1 90 ? -1.434 -1.420 0.405 1.00 97.19 90 VAL A CA 1
ATOM 705 C C . VAL A 1 90 ? -0.593 -1.788 -0.796 1.00 97.19 90 VAL A C 1
ATOM 707 O O . VAL A 1 90 ? -1.121 -2.177 -1.837 1.00 97.19 90 VAL A O 1
ATOM 710 N N . GLU A 1 91 ? 0.718 -1.622 -0.665 1.00 95.81 91 GLU A N 1
ATOM 711 C CA . GLU A 1 91 ? 1.640 -1.765 -1.783 1.00 95.81 91 GLU A CA 1
ATOM 712 C C . GLU A 1 91 ? 2.852 -2.611 -1.417 1.00 95.81 91 GLU A C 1
ATOM 714 O O . GLU A 1 91 ? 3.327 -2.586 -0.280 1.00 95.81 91 GLU A O 1
ATOM 719 N N . ILE A 1 92 ? 3.376 -3.330 -2.407 1.00 96.81 92 ILE A N 1
ATOM 720 C CA . ILE A 1 92 ? 4.750 -3.827 -2.388 1.00 96.81 92 ILE A CA 1
ATOM 721 C C . ILE A 1 92 ? 5.520 -3.119 -3.495 1.00 96.81 92 ILE A C 1
ATOM 723 O O . ILE A 1 92 ? 5.097 -3.150 -4.651 1.00 96.81 92 ILE A O 1
ATOM 727 N N . GLU A 1 93 ? 6.662 -2.537 -3.139 1.00 95.81 93 GLU A N 1
ATOM 728 C CA . GLU A 1 93 ? 7.630 -1.977 -4.078 1.00 95.81 93 GLU A CA 1
ATOM 729 C C . GLU A 1 93 ? 8.814 -2.936 -4.251 1.00 95.81 93 GLU A C 1
ATOM 731 O O . GLU A 1 93 ? 9.404 -3.414 -3.277 1.00 95.81 93 GLU A O 1
ATOM 736 N N . TRP A 1 94 ? 9.216 -3.137 -5.502 1.00 94.81 94 TRP A N 1
ATOM 737 C CA . TRP A 1 94 ? 10.550 -3.588 -5.874 1.00 94.81 94 TRP A CA 1
ATOM 738 C C . TRP A 1 94 ? 11.339 -2.419 -6.436 1.00 94.81 94 TRP A C 1
ATOM 740 O O . TRP A 1 94 ? 10.822 -1.613 -7.214 1.00 94.81 94 TRP A O 1
ATOM 750 N N . TYR A 1 95 ? 12.624 -2.380 -6.109 1.00 93.44 95 TYR A N 1
ATOM 751 C CA . TYR A 1 95 ? 13.564 -1.425 -6.665 1.00 93.44 95 TYR A CA 1
ATOM 752 C C . TYR A 1 95 ? 14.834 -2.152 -7.087 1.00 93.44 95 TYR A C 1
ATOM 754 O O . TYR A 1 95 ? 15.420 -2.908 -6.316 1.00 93.44 95 TYR A O 1
ATOM 762 N N . ASN A 1 96 ? 15.269 -1.929 -8.330 1.00 91.94 96 ASN A N 1
ATOM 763 C CA . ASN A 1 96 ? 16.444 -2.599 -8.891 1.00 91.94 96 ASN A CA 1
ATOM 764 C C . ASN A 1 96 ? 16.369 -4.141 -8.860 1.00 91.94 96 ASN A C 1
ATOM 766 O O . ASN A 1 96 ? 17.376 -4.808 -8.641 1.00 91.94 96 ASN A O 1
ATOM 770 N N . GLY A 1 97 ? 15.183 -4.711 -9.084 1.00 90.88 97 GLY A N 1
ATOM 771 C CA . GLY A 1 97 ? 14.998 -6.166 -9.115 1.00 90.88 97 GLY A CA 1
ATOM 772 C C . GLY A 1 97 ? 14.793 -6.806 -7.743 1.00 90.88 97 GLY A C 1
ATOM 773 O O . GLY A 1 97 ? 14.408 -7.967 -7.664 1.00 90.88 97 GLY A O 1
ATOM 774 N N . GLU A 1 98 ? 15.025 -6.055 -6.669 1.00 91.50 98 GLU A N 1
ATOM 775 C CA . GLU A 1 98 ? 14.971 -6.548 -5.298 1.00 91.50 98 GLU A CA 1
ATOM 776 C C . GLU A 1 98 ? 13.713 -6.036 -4.601 1.00 91.50 98 GLU A C 1
ATOM 778 O O . GLU A 1 98 ? 13.254 -4.920 -4.860 1.00 91.50 98 GLU A O 1
ATOM 783 N N . PHE A 1 99 ? 13.161 -6.849 -3.700 1.00 92.50 99 PHE A N 1
ATOM 784 C CA . PHE A 1 99 ? 12.101 -6.397 -2.803 1.00 92.50 99 PHE A CA 1
ATOM 785 C C . PHE A 1 99 ? 12.602 -5.183 -2.011 1.00 92.50 99 PHE A C 1
ATOM 787 O O . PHE A 1 99 ? 13.659 -5.255 -1.381 1.00 92.50 99 PHE A O 1
ATOM 794 N N . ASN A 1 100 ? 11.853 -4.081 -2.042 1.00 92.88 100 ASN A N 1
ATOM 795 C CA . ASN A 1 100 ? 12.221 -2.855 -1.343 1.00 92.88 100 ASN A CA 1
ATOM 796 C C . ASN A 1 100 ? 11.430 -2.698 -0.043 1.00 92.88 100 ASN A C 1
ATOM 798 O O . ASN A 1 100 ? 12.008 -2.622 1.039 1.00 92.88 100 ASN A O 1
ATOM 802 N N . THR A 1 101 ? 10.100 -2.656 -0.125 1.00 94.69 101 THR A N 1
ATOM 803 C CA . THR A 1 101 ? 9.256 -2.519 1.066 1.00 94.69 101 THR A CA 1
ATOM 804 C C . THR A 1 101 ? 7.810 -2.924 0.793 1.00 94.69 101 THR A C 1
ATOM 806 O O . THR A 1 101 ? 7.338 -2.873 -0.342 1.00 94.69 101 THR A O 1
ATOM 809 N N . GLY A 1 102 ? 7.112 -3.325 1.855 1.00 96.25 102 GLY A N 1
ATOM 810 C CA . GLY A 1 102 ? 5.672 -3.543 1.878 1.00 96.25 102 GLY A CA 1
ATOM 811 C C . GLY A 1 102 ? 5.027 -2.534 2.821 1.00 96.25 102 GLY A C 1
ATOM 812 O O . GLY A 1 102 ? 5.371 -2.499 4.004 1.00 96.25 102 GLY A O 1
ATOM 813 N N . MET A 1 103 ? 4.114 -1.713 2.313 1.00 97.31 103 MET A N 1
ATOM 814 C CA . MET A 1 103 ? 3.635 -0.519 3.009 1.00 97.31 103 MET A CA 1
ATOM 815 C C . MET A 1 103 ? 2.128 -0.310 2.890 1.00 97.31 103 MET A C 1
ATOM 817 O O . MET A 1 103 ? 1.470 -0.817 1.986 1.00 97.31 103 MET A O 1
ATOM 821 N N . TYR A 1 104 ? 1.604 0.470 3.825 1.00 98.00 104 TYR A N 1
ATOM 822 C CA . TYR A 1 104 ? 0.235 0.964 3.870 1.00 98.00 104 TYR A CA 1
ATOM 823 C C . TYR A 1 104 ? 0.253 2.456 3.551 1.00 98.00 104 TYR A C 1
ATOM 825 O O . TYR A 1 104 ? 1.226 3.143 3.864 1.00 98.00 104 TYR A O 1
ATOM 833 N N . MET A 1 105 ? -0.816 2.968 2.955 1.00 96.50 105 MET A N 1
ATOM 834 C CA . MET A 1 105 ? -0.952 4.376 2.595 1.00 96.50 105 MET A CA 1
ATOM 835 C C . MET A 1 105 ? -2.326 4.902 2.972 1.00 96.50 105 MET A C 1
ATOM 837 O O . MET A 1 105 ? -3.308 4.160 2.984 1.00 96.50 105 MET A O 1
ATOM 841 N N . ASN A 1 106 ? -2.391 6.203 3.241 1.00 93.69 106 ASN A N 1
ATOM 842 C CA . ASN A 1 106 ? -3.632 6.899 3.549 1.00 93.69 106 ASN A CA 1
ATOM 843 C C . ASN A 1 106 ? -3.899 8.004 2.522 1.00 93.69 106 ASN A C 1
ATOM 845 O O . ASN A 1 106 ? -3.149 8.974 2.456 1.00 93.69 106 ASN A O 1
ATOM 849 N N . LYS A 1 107 ? -5.003 7.901 1.784 1.00 93.31 107 LYS A N 1
ATOM 850 C CA . LYS A 1 107 ? -5.381 8.815 0.703 1.00 93.31 107 LYS A CA 1
ATOM 851 C C . LYS A 1 107 ? -6.432 9.841 1.139 1.00 93.31 107 LYS A C 1
ATOM 853 O O . LYS A 1 107 ? -7.394 10.091 0.424 1.00 93.31 107 LYS A O 1
ATOM 858 N N . CYS A 1 108 ? -6.236 10.467 2.300 1.00 94.19 108 CYS A N 1
ATOM 859 C CA . CYS A 1 108 ? -7.208 11.390 2.893 1.00 94.19 108 CYS A CA 1
ATOM 860 C C . CYS A 1 108 ? -6.757 12.856 2.966 1.00 94.19 108 CYS A C 1
ATOM 862 O O . CYS A 1 108 ? -7.308 13.610 3.757 1.00 94.19 108 CYS A O 1
ATOM 864 N N . CYS A 1 109 ? -5.730 13.298 2.234 1.00 96.44 109 CYS A N 1
ATOM 865 C CA . CYS A 1 109 ? -5.262 14.689 2.330 1.00 96.44 109 CYS A CA 1
ATOM 866 C C . CYS A 1 109 ? -5.475 15.453 1.021 1.00 96.44 109 CYS A C 1
ATOM 868 O O . CYS A 1 109 ? -5.224 14.936 -0.065 1.00 96.44 109 CYS A O 1
ATOM 870 N N . LEU A 1 110 ? -5.934 16.700 1.136 1.00 96.19 110 LEU A N 1
ATOM 871 C CA . LEU A 1 110 ? -6.118 17.629 0.016 1.00 96.19 110 LEU A CA 1
ATOM 872 C C . LEU A 1 110 ? -4.941 18.591 -0.158 1.00 96.19 110 LEU A C 1
ATOM 874 O O . LEU A 1 110 ? -4.828 19.242 -1.191 1.00 96.19 110 LEU A O 1
ATOM 878 N N . ASP A 1 111 ? -4.070 18.709 0.834 1.00 96.50 111 ASP A N 1
ATOM 879 C CA . ASP A 1 111 ? -2.904 19.579 0.773 1.00 96.50 111 ASP A CA 1
ATOM 880 C C . ASP A 1 111 ? -1.832 19.152 1.787 1.00 96.50 111 ASP A C 1
ATOM 882 O O . ASP A 1 111 ? -1.988 18.200 2.557 1.00 96.50 111 ASP A O 1
ATOM 886 N N . GLU A 1 112 ? -0.715 19.876 1.780 1.00 96.31 112 GLU A N 1
ATOM 887 C CA . GLU A 1 112 ? 0.434 19.631 2.651 1.00 96.31 112 GLU A CA 1
ATOM 888 C C . GLU A 1 112 ? 0.125 19.871 4.142 1.00 96.31 112 GLU A C 1
ATOM 890 O O . GLU A 1 112 ? 0.677 19.192 5.011 1.00 96.31 112 GLU A O 1
ATOM 895 N N . ALA A 1 113 ? -0.781 20.800 4.467 1.00 96.75 113 ALA A N 1
ATOM 896 C CA . ALA A 1 113 ? -1.155 21.072 5.854 1.00 96.75 113 ALA A CA 1
ATOM 897 C C . ALA A 1 113 ? -2.000 19.929 6.434 1.00 96.75 113 ALA A C 1
ATOM 899 O O . ALA A 1 113 ? -1.824 19.534 7.596 1.00 96.75 113 ALA A O 1
ATOM 900 N N . GLU A 1 114 ? -2.889 19.363 5.620 1.00 97.25 114 GLU A N 1
ATOM 901 C CA . GLU A 1 114 ? -3.610 18.145 5.959 1.00 97.25 114 GLU A CA 1
ATOM 902 C C . GLU A 1 114 ? -2.669 16.942 6.067 1.00 97.25 114 GLU A C 1
ATOM 904 O O . GLU A 1 114 ? -2.762 16.203 7.047 1.00 97.25 114 GLU A O 1
ATOM 909 N N . LEU A 1 115 ? -1.706 16.795 5.150 1.00 96.69 115 LEU A N 1
ATOM 910 C CA . LEU A 1 115 ? -0.696 15.734 5.205 1.00 96.69 115 LEU A CA 1
ATOM 911 C C . LEU A 1 115 ? 0.117 15.777 6.509 1.00 96.69 115 LEU A C 1
ATOM 913 O O . LEU A 1 115 ? 0.249 14.763 7.196 1.00 96.69 115 LEU A O 1
ATOM 917 N N . LEU A 1 116 ? 0.591 16.959 6.915 1.00 96.31 116 LEU A N 1
ATOM 918 C CA . LEU A 1 116 ? 1.291 17.144 8.191 1.00 96.31 116 LEU A CA 1
ATOM 919 C C . LEU A 1 116 ? 0.409 16.790 9.397 1.00 96.31 116 LEU A C 1
ATOM 921 O O . LEU A 1 116 ? 0.890 16.272 10.410 1.00 96.31 116 LEU A O 1
ATOM 925 N N . THR A 1 117 ? -0.886 17.083 9.307 1.00 96.19 117 THR A N 1
ATOM 926 C CA . THR A 1 117 ? -1.852 16.703 10.339 1.00 96.19 117 THR A CA 1
ATOM 927 C C . THR A 1 117 ? -2.014 15.184 10.386 1.00 96.19 117 THR A C 1
ATOM 929 O O . THR A 1 117 ? -2.003 14.615 11.477 1.00 96.19 117 THR A O 1
ATOM 932 N N . ASN A 1 118 ? -2.064 14.522 9.230 1.00 96.31 118 ASN A N 1
ATOM 933 C CA . ASN A 1 118 ? -2.194 13.071 9.125 1.00 96.31 118 ASN A CA 1
ATOM 934 C C . ASN A 1 118 ? -0.964 12.330 9.681 1.00 96.31 118 ASN A C 1
ATOM 936 O O . ASN A 1 118 ? -1.097 11.376 10.445 1.00 96.31 118 ASN A O 1
ATOM 940 N N . PHE A 1 119 ? 0.251 12.826 9.422 1.00 97.50 119 PHE A N 1
ATOM 941 C CA . PHE A 1 119 ? 1.461 12.306 10.075 1.00 97.50 119 PHE A CA 1
ATOM 942 C C . PHE A 1 119 ? 1.342 12.325 11.610 1.00 97.50 119 PHE A C 1
ATOM 944 O O . PHE A 1 119 ? 1.737 11.378 12.296 1.00 97.50 119 PHE A O 1
ATOM 951 N N . LYS A 1 120 ? 0.744 13.377 12.181 1.00 97.31 120 LYS A N 1
ATOM 952 C CA . LYS A 1 120 ? 0.517 13.469 13.631 1.00 97.31 120 LYS A CA 1
ATOM 953 C C . LYS A 1 120 ? -0.570 12.511 14.112 1.00 97.31 120 LYS A C 1
ATOM 955 O O . LYS A 1 120 ? -0.385 11.903 15.164 1.00 97.31 120 LYS A O 1
ATOM 960 N N . THR A 1 121 ? -1.678 12.339 13.392 1.00 96.88 121 THR A N 1
ATOM 961 C CA . THR A 1 121 ? -2.735 11.395 13.807 1.00 96.88 121 THR A CA 1
ATOM 962 C C . THR A 1 121 ? -2.242 9.952 13.784 1.00 96.88 121 THR A C 1
ATOM 964 O O . THR A 1 121 ? -2.475 9.218 14.746 1.00 96.88 121 THR A O 1
ATOM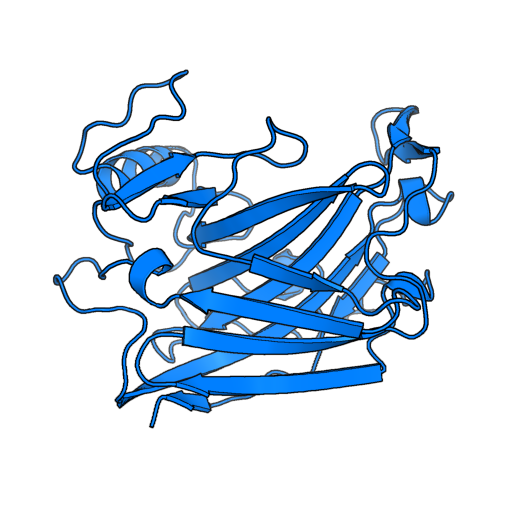 967 N N . LEU A 1 122 ? -1.452 9.584 12.771 1.00 97.50 122 LEU A N 1
ATOM 968 C CA . LEU A 1 122 ? -0.836 8.261 12.638 1.00 97.50 122 LEU A CA 1
ATOM 969 C C . LEU A 1 122 ? 0.205 7.958 13.728 1.00 97.50 122 LEU A C 1
ATOM 971 O O . LEU A 1 122 ? 0.498 6.796 13.979 1.00 97.50 122 LEU A O 1
ATOM 975 N N . THR A 1 123 ? 0.738 8.966 14.422 1.00 97.88 123 THR A N 1
ATOM 976 C CA . THR A 1 123 ? 1.819 8.802 15.418 1.00 97.88 123 THR A CA 1
ATOM 977 C C . THR A 1 123 ? 1.422 9.179 16.840 1.00 97.88 123 THR A C 1
ATOM 979 O O . THR A 1 123 ? 2.287 9.448 17.673 1.00 97.88 123 THR A O 1
ATOM 982 N N . GLN A 1 124 ? 0.124 9.285 17.143 1.00 97.00 124 GLN A N 1
ATOM 983 C CA . GLN A 1 124 ? -0.351 9.779 18.447 1.00 97.00 124 GLN A CA 1
ATOM 984 C C . GLN A 1 124 ? 0.237 11.163 18.812 1.00 97.00 124 GLN A C 1
ATOM 986 O O . GLN A 1 124 ? 0.532 11.461 19.973 1.00 97.00 124 GLN A O 1
ATOM 991 N N . GLY A 1 125 ? 0.454 12.007 17.802 1.00 97.31 125 GLY A N 1
ATOM 992 C CA . GLY A 1 125 ? 1.045 13.336 17.927 1.00 97.31 125 GLY A CA 1
ATOM 993 C C . GLY A 1 125 ? 2.560 13.351 18.139 1.00 97.31 125 GLY A C 1
ATOM 994 O O . GLY A 1 125 ? 3.086 14.386 18.542 1.00 97.31 125 GLY A O 1
ATOM 995 N N . LYS A 1 126 ? 3.259 12.228 17.919 1.00 98.06 126 LYS A N 1
ATOM 996 C CA . LYS A 1 126 ? 4.711 12.094 18.131 1.00 98.06 126 LYS A CA 1
ATOM 997 C C . LYS A 1 126 ? 5.564 12.365 16.897 1.00 98.06 126 LYS A C 1
ATOM 999 O O . LYS A 1 126 ? 6.779 12.380 17.038 1.00 98.06 126 LYS A O 1
ATOM 1004 N N . TYR A 1 127 ? 4.955 12.568 15.732 1.00 97.94 127 TYR A N 1
ATOM 1005 C CA . TYR A 1 127 ? 5.681 12.874 14.505 1.00 97.94 127 TYR A CA 1
ATOM 1006 C C . TYR A 1 127 ? 6.612 14.079 14.677 1.00 97.94 127 TYR A C 1
ATOM 1008 O O . TYR A 1 127 ? 6.197 15.139 15.159 1.00 97.94 127 TYR A O 1
ATOM 1016 N N . GLU A 1 128 ? 7.851 13.907 14.228 1.00 95.88 128 GLU A N 1
ATOM 1017 C CA . GLU A 1 128 ? 8.891 14.927 14.190 1.00 95.88 128 GLU A CA 1
ATOM 1018 C C . GLU A 1 128 ? 9.441 14.995 12.764 1.00 95.88 128 GLU A C 1
ATOM 1020 O O . GLU A 1 128 ? 9.814 13.980 12.185 1.00 95.88 128 GLU A O 1
ATOM 1025 N N . GLU A 1 129 ? 9.490 16.193 12.186 1.00 92.81 129 GLU A N 1
ATOM 1026 C CA . GLU A 1 129 ? 10.005 16.379 10.830 1.00 92.81 129 GLU A CA 1
ATOM 1027 C C . GLU A 1 129 ? 11.475 15.937 10.733 1.00 92.81 129 GLU A C 1
ATOM 1029 O O . GLU A 1 129 ? 12.305 16.301 11.569 1.00 92.81 129 GLU A O 1
ATOM 1034 N N . GLY A 1 130 ? 11.793 15.146 9.705 1.00 91.50 130 GLY A N 1
ATOM 1035 C CA . GLY A 1 130 ? 13.126 14.570 9.506 1.00 91.50 130 GLY A CA 1
ATOM 1036 C C . GLY A 1 130 ? 13.410 13.315 10.337 1.00 91.50 130 GLY A C 1
ATOM 1037 O O . GLY A 1 130 ? 14.547 12.842 10.341 1.00 91.50 130 GLY A O 1
ATOM 1038 N N . ASN A 1 131 ? 12.408 12.777 11.034 1.00 94.88 131 ASN A N 1
ATOM 1039 C CA . ASN A 1 131 ? 12.483 11.503 11.731 1.00 94.88 131 ASN A CA 1
ATOM 1040 C C . ASN A 1 131 ? 11.352 10.587 11.242 1.00 94.88 131 ASN A C 1
ATOM 1042 O O . ASN A 1 131 ? 10.171 10.878 11.400 1.00 94.88 131 ASN A O 1
ATOM 1046 N N . ASP A 1 132 ? 11.725 9.457 10.653 1.00 95.31 132 ASP A N 1
ATOM 1047 C CA . ASP A 1 132 ? 10.765 8.524 10.060 1.00 95.31 132 ASP A CA 1
ATOM 1048 C C . ASP A 1 132 ? 10.165 7.555 11.098 1.00 95.31 132 ASP A C 1
ATOM 1050 O O . ASP A 1 132 ? 9.245 6.794 10.798 1.00 95.31 132 ASP A O 1
ATOM 1054 N N . GLY A 1 133 ? 10.650 7.589 12.343 1.00 95.56 133 GLY A N 1
ATOM 1055 C CA . GLY A 1 133 ? 10.208 6.734 13.441 1.00 95.56 133 GLY A CA 1
ATOM 1056 C C . GLY A 1 133 ? 11.250 5.680 13.846 1.00 95.56 133 GLY A C 1
ATOM 1057 O O . GLY A 1 133 ? 12.441 5.840 13.577 1.00 95.56 133 GLY A O 1
ATOM 1058 N N . PRO A 1 134 ? 10.838 4.590 14.521 1.00 97.44 134 PRO A N 1
ATOM 1059 C CA . PRO A 1 134 ? 9.458 4.147 14.710 1.00 97.44 134 PRO A CA 1
ATOM 1060 C C . PRO A 1 134 ? 8.665 4.977 15.733 1.00 97.44 134 PRO A C 1
ATOM 1062 O O . PRO A 1 134 ? 9.195 5.418 16.752 1.00 97.44 134 PRO A O 1
ATOM 1065 N N . TYR A 1 135 ? 7.365 5.124 15.488 1.00 98.38 135 TYR A N 1
ATOM 1066 C CA . TYR A 1 135 ? 6.406 5.821 16.347 1.00 98.38 135 TYR A CA 1
ATOM 1067 C C . TYR A 1 135 ? 5.324 4.876 16.869 1.00 98.38 135 TYR A C 1
ATOM 1069 O O . TYR A 1 135 ? 4.953 3.944 16.159 1.00 98.38 135 TYR A O 1
ATOM 1077 N N . PRO A 1 136 ? 4.752 5.110 18.066 1.00 98.12 136 PRO A N 1
ATOM 1078 C CA . PRO A 1 136 ? 3.543 4.401 18.471 1.00 98.12 136 PRO A CA 1
ATOM 1079 C C . PRO A 1 136 ? 2.425 4.665 17.458 1.00 98.12 136 PRO A C 1
ATOM 1081 O O . PRO A 1 136 ? 2.151 5.820 17.122 1.00 98.12 136 PRO A O 1
ATOM 1084 N N . ALA A 1 137 ? 1.781 3.602 16.978 1.00 98.06 137 ALA A N 1
ATOM 1085 C CA . ALA A 1 137 ? 0.742 3.737 15.971 1.00 98.06 137 ALA A CA 1
ATOM 1086 C C . ALA A 1 137 ? -0.507 4.418 16.548 1.00 98.06 137 ALA A C 1
ATOM 1088 O O . ALA A 1 137 ? -1.003 4.067 17.623 1.00 98.06 137 ALA A O 1
ATOM 1089 N N . GLY A 1 138 ? -0.993 5.426 15.837 1.00 97.75 138 GLY A N 1
ATOM 1090 C CA . GLY A 1 138 ? -2.211 6.157 16.139 1.00 97.75 138 GLY A CA 1
ATOM 1091 C C . GLY A 1 138 ? -3.386 5.640 15.322 1.00 97.75 138 GLY A C 1
ATOM 1092 O O . GLY A 1 138 ? -3.646 4.438 15.290 1.00 97.75 138 GLY A O 1
ATOM 1093 N N . TYR A 1 139 ? -4.106 6.561 14.689 1.00 96.81 139 TYR A N 1
ATOM 1094 C CA . TYR A 1 139 ? -5.286 6.247 13.894 1.00 96.81 139 TYR A CA 1
ATOM 1095 C C . TYR A 1 139 ? -5.209 6.873 12.506 1.00 96.81 139 TYR A C 1
ATOM 1097 O O . TYR A 1 139 ? -4.514 7.867 12.270 1.00 96.81 139 TYR A O 1
ATOM 1105 N N . HIS A 1 140 ? -5.963 6.269 11.606 1.00 92.31 140 HIS A N 1
ATOM 1106 C CA . HIS A 1 140 ? -6.178 6.701 10.245 1.00 92.31 140 HIS A CA 1
ATOM 1107 C C . HIS A 1 140 ? -7.463 7.537 10.180 1.00 92.31 140 HIS A C 1
ATOM 1109 O O . HIS A 1 140 ? -8.449 7.218 10.838 1.00 92.31 140 HIS A O 1
ATOM 1115 N N . THR A 1 141 ? -7.459 8.619 9.402 1.00 93.50 141 THR A N 1
ATOM 1116 C CA . THR A 1 141 ? -8.680 9.402 9.150 1.00 93.50 141 THR A CA 1
ATOM 1117 C C . THR A 1 141 ? -9.263 9.017 7.802 1.00 93.50 141 THR A C 1
ATOM 1119 O O . THR A 1 141 ? -8.548 9.127 6.810 1.00 93.50 141 THR A O 1
ATOM 1122 N N . ILE A 1 142 ? -10.538 8.633 7.775 1.00 95.31 142 ILE A N 1
ATOM 1123 C CA . ILE A 1 142 ? -11.296 8.378 6.545 1.00 95.31 142 ILE A CA 1
ATOM 1124 C C . ILE A 1 142 ? -12.030 9.664 6.166 1.00 95.31 142 ILE A C 1
ATOM 1126 O O . ILE A 1 142 ? -12.898 10.144 6.902 1.00 95.31 142 ILE A O 1
ATOM 1130 N N . LYS A 1 143 ? -11.610 10.279 5.062 1.00 95.88 143 LYS A N 1
ATOM 1131 C CA . LYS A 1 143 ? -12.218 11.474 4.468 1.00 95.88 143 LYS A CA 1
ATOM 1132 C C . LYS A 1 143 ? -11.711 11.632 3.035 1.00 95.88 143 LYS A C 1
ATOM 1134 O O . LYS A 1 143 ? -10.735 10.998 2.648 1.00 95.88 143 LYS A O 1
ATOM 1139 N N . LYS A 1 144 ? -12.321 12.549 2.286 1.00 96.19 144 LYS A N 1
ATOM 1140 C CA . LYS A 1 144 ? -11.855 12.937 0.952 1.00 96.19 144 LYS A CA 1
ATOM 1141 C C . LYS A 1 144 ? -10.376 13.334 0.948 1.00 96.19 144 LYS A C 1
ATOM 1143 O O . LYS A 1 144 ? -9.957 14.154 1.768 1.00 96.19 144 LYS A O 1
ATOM 1148 N N . GLY A 1 145 ? -9.634 12.828 -0.026 1.00 94.44 145 GLY A N 1
ATOM 1149 C CA . GLY A 1 145 ? -8.274 13.236 -0.344 1.00 94.44 145 GLY A CA 1
ATOM 1150 C C . GLY A 1 145 ? -8.055 13.367 -1.848 1.00 94.44 145 GLY A C 1
ATOM 1151 O O . GLY A 1 145 ? -8.995 13.550 -2.623 1.00 94.44 145 GLY A O 1
ATOM 1152 N N . GLN A 1 146 ? -6.785 13.346 -2.236 1.00 92.19 146 GLN A N 1
ATOM 1153 C CA . GLN A 1 146 ? -6.342 13.283 -3.625 1.00 92.19 146 GLN A CA 1
ATOM 1154 C C . GLN A 1 146 ? -5.018 12.525 -3.717 1.00 92.19 146 GLN A C 1
ATOM 1156 O O . GLN A 1 146 ? -4.357 12.275 -2.704 1.00 92.19 146 GLN A O 1
ATOM 1161 N N . TYR A 1 147 ? -4.614 12.176 -4.934 1.00 87.75 147 TYR A N 1
ATOM 1162 C CA . TYR A 1 147 ? -3.468 11.297 -5.138 1.00 87.75 147 TYR A CA 1
ATOM 1163 C C . TYR A 1 147 ? -2.132 11.841 -4.616 1.00 87.75 147 TYR A C 1
ATOM 1165 O O . TYR A 1 147 ? -1.327 11.043 -4.156 1.00 87.75 147 TYR A O 1
ATOM 1173 N N . ASP A 1 148 ? -1.893 13.155 -4.655 1.00 90.62 148 ASP A N 1
ATOM 1174 C CA . ASP A 1 148 ? -0.561 13.743 -4.418 1.00 90.62 148 ASP A CA 1
ATOM 1175 C C . ASP A 1 148 ? -0.165 13.886 -2.937 1.00 90.62 148 ASP A C 1
ATOM 1177 O O . ASP A 1 148 ? 1.014 14.059 -2.625 1.00 90.62 148 ASP A O 1
ATOM 1181 N N . TYR A 1 149 ? -1.126 13.829 -2.011 1.00 93.88 149 TYR A N 1
ATOM 1182 C CA . TYR A 1 149 ? -0.881 14.100 -0.592 1.00 93.88 149 TYR A CA 1
ATOM 1183 C C . TYR A 1 149 ? -1.270 12.888 0.250 1.00 93.88 149 TYR A C 1
ATOM 1185 O O . TYR A 1 149 ? -2.431 12.703 0.610 1.00 93.88 149 TYR A O 1
ATOM 1193 N N . TYR A 1 150 ? -0.288 12.051 0.579 1.00 94.31 150 TYR A N 1
ATOM 1194 C CA . TYR A 1 150 ? -0.495 10.868 1.409 1.00 94.31 150 TYR A CA 1
ATOM 1195 C C . TYR A 1 150 ? 0.765 10.501 2.195 1.00 94.31 150 TYR A C 1
ATOM 1197 O O . TYR A 1 150 ? 1.873 10.611 1.669 1.00 94.31 150 TYR A O 1
ATOM 1205 N N . PRO A 1 151 ? 0.629 10.042 3.449 1.00 94.81 151 PRO A N 1
ATOM 1206 C CA . PRO A 1 151 ? 1.691 9.319 4.118 1.00 94.81 151 PRO A CA 1
ATOM 1207 C C . PRO A 1 151 ? 1.678 7.853 3.668 1.00 94.81 151 PRO A C 1
ATOM 1209 O O . PRO A 1 151 ? 0.620 7.276 3.390 1.00 94.81 151 PRO A O 1
ATOM 1212 N N . GLN A 1 152 ? 2.853 7.233 3.677 1.00 96.00 152 GLN A N 1
ATOM 1213 C CA . GLN A 1 152 ? 3.024 5.791 3.532 1.00 96.00 152 GLN A CA 1
ATOM 1214 C C . GLN A 1 152 ? 3.880 5.261 4.687 1.00 96.00 152 GLN A C 1
ATOM 1216 O O . GLN A 1 152 ? 4.828 5.922 5.122 1.00 96.00 152 GLN A O 1
ATOM 1221 N N . TRP A 1 153 ? 3.523 4.104 5.239 1.00 97.50 153 TRP A N 1
ATOM 1222 C CA . TRP A 1 153 ? 4.188 3.544 6.415 1.00 97.50 153 TRP A CA 1
ATOM 1223 C C . TRP A 1 153 ? 4.325 2.029 6.361 1.00 97.50 153 TRP A C 1
ATOM 1225 O O . TRP A 1 153 ? 3.511 1.309 5.784 1.00 97.50 153 TRP A O 1
ATOM 1235 N N . VAL A 1 154 ? 5.340 1.548 7.066 1.00 97.94 154 VAL A N 1
ATOM 1236 C CA . VAL A 1 154 ? 5.509 0.149 7.442 1.00 97.94 154 VAL A CA 1
ATOM 1237 C C . VAL A 1 154 ? 5.018 -0.023 8.874 1.00 97.94 154 VAL A C 1
ATOM 1239 O O . VAL A 1 154 ? 5.403 0.740 9.760 1.00 97.94 154 VAL A O 1
ATOM 1242 N N . TYR A 1 155 ? 4.165 -1.021 9.107 1.00 98.25 155 TYR A N 1
ATOM 1243 C CA . TYR A 1 155 ? 3.698 -1.386 10.445 1.00 98.25 155 TYR A CA 1
ATOM 1244 C C . TYR A 1 155 ? 4.526 -2.540 11.020 1.00 98.25 155 TYR A C 1
ATOM 1246 O O . TYR A 1 155 ? 4.819 -3.510 10.315 1.00 98.25 155 TYR A O 1
ATOM 1254 N N . HIS A 1 156 ? 4.857 -2.455 12.307 1.00 98.12 156 HIS A N 1
ATOM 1255 C CA . HIS A 1 156 ? 5.719 -3.399 13.022 1.00 98.12 156 HIS A CA 1
ATOM 1256 C C . HIS A 1 156 ? 4.931 -4.239 14.032 1.00 98.12 156 HIS A C 1
ATOM 1258 O O . HIS A 1 156 ? 3.986 -3.759 14.655 1.00 98.12 156 HIS A O 1
ATOM 1264 N N . GLU A 1 157 ? 5.374 -5.474 14.286 1.00 96.19 157 GLU A N 1
ATOM 1265 C CA . GLU A 1 157 ? 4.725 -6.395 15.244 1.00 96.19 157 GLU A CA 1
ATOM 1266 C C . GLU A 1 157 ? 4.629 -5.836 16.675 1.00 96.19 157 GLU A C 1
ATOM 1268 O O . GLU A 1 157 ? 3.746 -6.209 17.443 1.00 96.19 157 GLU A O 1
ATOM 1273 N N . ASN A 1 158 ? 5.522 -4.915 17.043 1.00 96.56 158 AS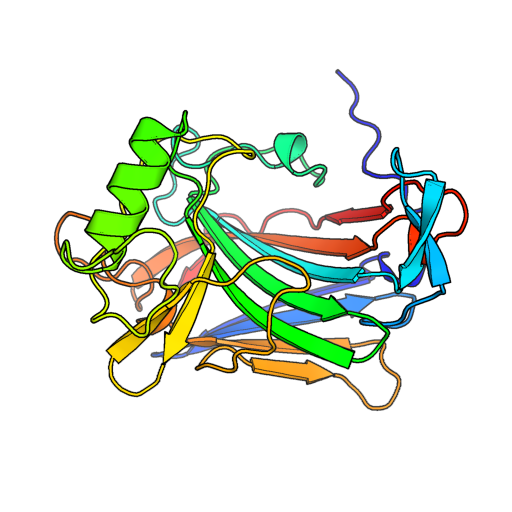N A N 1
ATOM 1274 C CA . ASN A 1 158 ? 5.538 -4.274 18.359 1.00 96.56 158 ASN A CA 1
ATOM 1275 C C . ASN A 1 158 ? 4.536 -3.106 18.497 1.00 96.56 158 ASN A C 1
ATOM 1277 O O . ASN A 1 158 ? 4.595 -2.376 19.488 1.00 96.56 158 ASN A O 1
ATOM 1281 N N . GLY A 1 159 ? 3.646 -2.905 17.519 1.00 97.00 159 GLY A N 1
ATOM 1282 C CA . GLY A 1 159 ? 2.615 -1.864 17.546 1.00 97.00 159 GLY A CA 1
ATOM 1283 C C . GLY A 1 159 ? 3.115 -0.463 17.183 1.00 97.00 159 GLY A C 1
ATOM 1284 O O . GLY A 1 159 ? 2.474 0.537 17.521 1.00 97.00 159 GLY A O 1
ATOM 1285 N N . THR A 1 160 ? 4.273 -0.376 16.529 1.00 98.44 160 THR A N 1
ATOM 1286 C CA . THR A 1 160 ? 4.827 0.882 16.019 1.00 98.44 160 THR A CA 1
ATOM 1287 C C . THR A 1 160 ? 4.731 0.960 14.500 1.00 98.44 160 THR A C 1
ATOM 1289 O O . THR A 1 160 ? 4.522 -0.052 13.832 1.00 98.44 160 THR A O 1
ATOM 1292 N N . LEU A 1 161 ? 4.896 2.159 13.946 1.00 97.94 161 LEU A N 1
ATOM 1293 C CA . LEU A 1 161 ? 5.027 2.375 12.509 1.00 97.94 161 LEU A CA 1
ATOM 1294 C C . LEU A 1 161 ? 6.257 3.213 12.171 1.00 97.94 161 LEU A C 1
ATOM 1296 O O . LEU A 1 161 ? 6.697 4.028 12.981 1.00 97.94 161 LEU A O 1
ATOM 1300 N N . THR A 1 162 ? 6.791 3.011 10.973 1.00 97.94 162 THR A N 1
ATOM 1301 C CA . THR A 1 162 ? 7.870 3.813 10.387 1.00 97.94 162 THR A CA 1
ATOM 1302 C C . THR A 1 162 ? 7.382 4.372 9.063 1.00 97.94 162 THR A C 1
ATOM 1304 O O . THR A 1 162 ? 6.900 3.610 8.225 1.00 97.94 162 THR A O 1
ATOM 1307 N N . PHE A 1 163 ? 7.489 5.683 8.873 1.00 97.38 163 PHE A N 1
ATOM 1308 C CA . PHE A 1 163 ? 7.211 6.291 7.580 1.00 97.38 163 PHE A CA 1
ATOM 1309 C C . PHE A 1 163 ? 8.279 5.882 6.576 1.00 97.38 163 PHE A C 1
ATOM 1311 O O . PHE A 1 163 ? 9.452 5.740 6.909 1.00 97.38 163 PHE A O 1
ATOM 1318 N N . VAL A 1 164 ? 7.853 5.639 5.347 1.00 95.56 164 VAL A N 1
ATOM 1319 C CA . VAL A 1 164 ? 8.754 5.294 4.250 1.00 95.56 164 VAL A CA 1
ATOM 1320 C C . VAL A 1 164 ? 8.453 6.191 3.065 1.00 95.56 164 VAL A C 1
ATOM 1322 O O . VAL A 1 164 ? 7.466 6.919 3.048 1.00 95.56 164 VAL A O 1
ATOM 1325 N N . VAL A 1 165 ? 9.335 6.162 2.081 1.00 92.00 165 VAL A N 1
ATOM 1326 C CA . VAL A 1 165 ? 9.144 6.812 0.788 1.00 92.00 165 VAL A CA 1
ATOM 1327 C C . VAL A 1 165 ? 9.617 5.844 -0.280 1.00 92.00 165 VAL A C 1
ATOM 1329 O O . VAL A 1 165 ? 10.461 4.987 -0.007 1.00 92.00 165 VAL A O 1
ATOM 1332 N N . ASP A 1 166 ? 9.107 5.991 -1.493 1.00 86.69 166 ASP A N 1
ATOM 1333 C CA . ASP A 1 166 ? 9.552 5.198 -2.635 1.00 86.69 166 ASP A CA 1
ATOM 1334 C C . ASP A 1 166 ? 11.070 5.270 -2.808 1.00 86.69 166 ASP A C 1
ATOM 1336 O O . ASP A 1 166 ? 11.669 6.347 -2.688 1.00 86.69 166 ASP A O 1
ATOM 1340 N N . ARG A 1 167 ? 11.708 4.136 -3.129 1.00 88.00 167 ARG A N 1
ATOM 1341 C CA . ARG A 1 167 ? 13.184 3.993 -3.192 1.00 88.00 167 ARG A CA 1
ATOM 1342 C C . ARG A 1 167 ? 13.911 4.300 -1.876 1.00 88.00 167 ARG A C 1
ATOM 1344 O O . ARG A 1 167 ? 15.144 4.360 -1.867 1.00 88.00 167 ARG A O 1
ATOM 1351 N N . GLY A 1 168 ? 13.173 4.569 -0.802 1.00 81.56 168 GLY A N 1
ATOM 1352 C CA . GLY A 1 168 ? 13.699 4.862 0.520 1.00 81.56 168 GLY A CA 1
ATOM 1353 C C . GLY A 1 168 ? 14.433 3.661 1.116 1.00 81.56 168 GLY A C 1
ATOM 1354 O O . GLY A 1 168 ? 14.561 2.618 0.471 1.00 81.56 168 GLY A O 1
ATOM 1355 N N . PRO A 1 169 ? 14.957 3.790 2.345 1.00 79.81 169 PRO A N 1
ATOM 1356 C CA . PRO A 1 169 ? 15.598 2.664 3.005 1.00 79.81 169 PRO A CA 1
ATOM 1357 C C . PRO A 1 169 ? 14.645 1.465 3.069 1.00 79.81 169 PRO A C 1
ATOM 1359 O O . PRO A 1 169 ? 13.449 1.617 3.313 1.00 79.81 169 PRO A O 1
ATOM 1362 N N . ILE A 1 170 ? 15.203 0.269 2.889 1.00 90.50 170 ILE A N 1
ATOM 1363 C CA . ILE A 1 170 ? 14.471 -0.987 3.042 1.00 90.50 170 ILE A CA 1
ATOM 1364 C C . ILE A 1 170 ? 14.041 -1.113 4.506 1.00 90.50 170 ILE A C 1
ATOM 1366 O O . ILE A 1 170 ? 14.868 -1.330 5.396 1.00 90.50 170 ILE A O 1
ATOM 1370 N N . VAL A 1 171 ? 12.740 -0.971 4.750 1.00 92.50 171 VAL A N 1
ATOM 1371 C CA . VAL A 1 171 ? 12.105 -1.204 6.049 1.00 92.50 171 VAL A CA 1
ATOM 1372 C C . VAL A 1 171 ? 11.122 -2.354 5.880 1.00 92.50 171 VAL A C 1
ATOM 1374 O O . VAL A 1 171 ? 10.245 -2.317 5.017 1.00 92.50 171 VAL A O 1
ATOM 1377 N N . HIS A 1 172 ? 11.288 -3.392 6.695 1.00 93.56 172 HIS A N 1
ATOM 1378 C CA . HIS A 1 172 ? 10.413 -4.561 6.701 1.00 93.56 172 HIS A CA 1
ATOM 1379 C C . HIS A 1 172 ? 9.399 -4.455 7.834 1.00 93.56 172 HIS A C 1
ATOM 1381 O O . HIS A 1 172 ? 9.721 -3.963 8.915 1.00 93.56 172 HIS A O 1
ATOM 1387 N N . GLY A 1 173 ? 8.194 -4.959 7.589 1.00 96.19 173 GLY A N 1
ATOM 1388 C CA . GLY A 1 173 ? 7.128 -5.003 8.578 1.00 96.19 173 GLY A CA 1
ATOM 1389 C C . GLY A 1 173 ? 6.252 -6.228 8.403 1.00 96.19 173 GLY A C 1
ATOM 1390 O O . GLY A 1 173 ? 6.676 -7.250 7.871 1.00 96.19 173 GLY A O 1
ATOM 1391 N N . VAL A 1 174 ? 5.017 -6.113 8.875 1.00 98.06 174 VAL A N 1
ATOM 1392 C CA . VAL A 1 174 ? 4.069 -7.235 8.939 1.00 98.06 174 VAL A CA 1
ATOM 1393 C C . VAL A 1 174 ? 3.483 -7.629 7.578 1.00 98.06 174 VAL A C 1
ATOM 1395 O O . VAL A 1 174 ? 3.023 -8.755 7.412 1.00 98.06 174 VAL A O 1
ATOM 1398 N N . LEU A 1 175 ? 3.487 -6.711 6.609 1.00 98.00 175 LEU A N 1
ATOM 1399 C CA . LEU A 1 175 ? 3.052 -6.968 5.237 1.00 98.00 175 LEU A CA 1
ATOM 1400 C C . LEU A 1 175 ? 4.153 -7.729 4.494 1.00 98.00 175 LEU A C 1
ATOM 1402 O O . LEU A 1 175 ? 5.307 -7.298 4.488 1.00 98.00 175 LEU A O 1
ATOM 1406 N N . THR A 1 176 ? 3.800 -8.840 3.850 1.00 97.00 176 THR A N 1
ATOM 1407 C CA . THR A 1 176 ? 4.758 -9.678 3.116 1.00 97.00 176 THR A CA 1
ATOM 1408 C C . THR A 1 176 ? 4.241 -10.056 1.734 1.00 97.00 176 THR A C 1
ATOM 1410 O O . THR A 1 176 ? 3.039 -10.026 1.474 1.00 97.00 176 THR A O 1
ATOM 1413 N N . GLY A 1 177 ? 5.160 -10.429 0.843 1.00 96.12 177 GLY A N 1
ATOM 1414 C CA . GLY A 1 177 ? 4.853 -10.984 -0.471 1.00 96.12 177 GLY A CA 1
ATOM 1415 C C . GLY A 1 177 ? 5.749 -12.174 -0.788 1.00 96.12 177 GLY A C 1
ATOM 1416 O O . GLY A 1 177 ? 6.951 -12.130 -0.534 1.00 96.12 177 GLY A O 1
ATOM 1417 N N . ASN A 1 178 ? 5.159 -13.222 -1.352 1.00 96.50 178 ASN A N 1
ATOM 1418 C CA . ASN A 1 178 ? 5.842 -14.427 -1.802 1.00 96.50 178 ASN A CA 1
ATOM 1419 C C . ASN A 1 178 ? 5.750 -14.519 -3.324 1.00 96.50 178 ASN A C 1
ATOM 1421 O O . ASN A 1 178 ? 4.672 -14.749 -3.874 1.00 96.50 178 ASN A O 1
ATOM 1425 N N . LEU A 1 179 ? 6.889 -14.340 -3.989 1.00 97.38 179 LEU A N 1
ATOM 1426 C CA . LEU A 1 179 ? 7.026 -14.462 -5.436 1.00 97.38 179 LEU A CA 1
ATOM 1427 C C . LEU A 1 179 ? 7.243 -15.934 -5.828 1.00 97.38 179 LEU A C 1
ATOM 1429 O O . LEU A 1 179 ? 8.001 -16.647 -5.168 1.00 97.38 179 LEU A O 1
ATOM 1433 N N . SER A 1 180 ? 6.594 -16.396 -6.897 1.00 97.75 180 SER A N 1
ATOM 1434 C CA . SER A 1 180 ? 6.841 -17.725 -7.465 1.00 97.75 180 SER A CA 1
ATOM 1435 C C . SER A 1 180 ? 8.259 -17.847 -8.029 1.00 97.75 180 SER A C 1
ATOM 1437 O O . SER A 1 180 ? 8.871 -16.859 -8.424 1.00 97.75 180 SER A O 1
ATOM 1439 N N . GLU A 1 181 ? 8.779 -19.076 -8.125 1.00 96.38 181 GLU A N 1
ATOM 1440 C CA . GLU A 1 181 ? 10.131 -19.330 -8.658 1.00 96.38 181 GLU A CA 1
ATOM 1441 C C . GLU A 1 181 ? 10.330 -18.802 -10.090 1.00 96.38 181 GLU A C 1
ATOM 1443 O O . GLU A 1 181 ? 11.433 -18.406 -10.457 1.00 96.38 181 GLU A O 1
ATOM 1448 N N . ASP A 1 182 ? 9.266 -18.786 -10.897 1.00 96.19 182 ASP A N 1
ATOM 1449 C CA . ASP A 1 182 ? 9.275 -18.263 -12.267 1.00 96.19 182 ASP A CA 1
ATOM 1450 C C . ASP A 1 182 ? 9.055 -16.737 -12.348 1.00 96.19 182 ASP A C 1
ATOM 1452 O O . ASP A 1 182 ? 9.210 -16.147 -13.417 1.00 96.19 182 ASP A O 1
ATOM 1456 N N . GLY A 1 183 ? 8.732 -16.089 -11.224 1.00 96.56 183 GLY A N 1
ATOM 1457 C CA . GLY A 1 183 ? 8.518 -14.647 -11.118 1.00 96.56 183 GLY A CA 1
ATOM 1458 C C . GLY A 1 183 ? 7.179 -14.144 -11.661 1.00 96.56 183 GLY A C 1
ATOM 1459 O O . GLY A 1 183 ? 6.966 -12.936 -11.706 1.00 96.56 183 GLY A O 1
ATOM 1460 N N . HIS A 1 184 ? 6.271 -15.024 -12.089 1.00 97.38 184 HIS A N 1
ATOM 1461 C CA . HIS A 1 184 ? 5.019 -14.620 -12.743 1.00 97.38 184 HIS A CA 1
ATOM 1462 C C . HIS A 1 184 ? 3.832 -14.476 -11.789 1.00 97.38 184 HIS A C 1
ATOM 1464 O O . HIS A 1 184 ? 2.786 -13.959 -12.184 1.00 97.38 184 HIS A O 1
ATOM 1470 N N . GLN A 1 185 ? 3.952 -14.963 -10.556 1.00 98.25 185 GLN A N 1
ATOM 1471 C CA . GLN A 1 185 ? 2.869 -14.993 -9.582 1.00 98.25 185 GLN A CA 1
ATOM 1472 C C . GLN A 1 185 ? 3.348 -14.455 -8.247 1.00 98.25 185 GLN A C 1
ATOM 1474 O O . GLN A 1 185 ? 4.461 -14.753 -7.817 1.00 98.25 185 GLN A O 1
ATOM 1479 N N . LEU A 1 186 ? 2.480 -13.718 -7.566 1.00 98.00 186 LEU A N 1
ATOM 1480 C CA . LEU A 1 186 ? 2.736 -13.275 -6.209 1.00 98.00 186 LEU A CA 1
ATOM 1481 C C . LEU A 1 186 ? 1.510 -13.472 -5.329 1.00 98.00 186 LEU A C 1
ATOM 1483 O O . LEU A 1 186 ? 0.393 -13.150 -5.731 1.00 98.00 186 LEU A O 1
ATOM 1487 N N . GLU A 1 187 ? 1.748 -13.964 -4.116 1.00 98.25 187 GLU A N 1
ATOM 1488 C CA . GLU A 1 187 ? 0.791 -13.915 -3.014 1.00 98.25 187 GLU A CA 1
ATOM 1489 C C . GLU A 1 187 ? 1.275 -12.916 -1.960 1.00 98.25 187 GLU A C 1
ATOM 1491 O O . GLU A 1 187 ? 2.371 -13.044 -1.418 1.00 98.25 187 GLU A O 1
ATOM 1496 N N . MET A 1 188 ? 0.453 -11.916 -1.677 1.00 98.19 188 MET A N 1
ATOM 1497 C CA . MET A 1 188 ? 0.671 -10.891 -0.668 1.00 98.19 188 MET A CA 1
ATOM 1498 C C . MET A 1 188 ? -0.191 -11.200 0.554 1.00 98.19 188 MET A C 1
ATOM 1500 O O . MET A 1 188 ? -1.394 -11.434 0.429 1.00 98.19 188 MET A O 1
ATOM 1504 N N . LYS A 1 189 ? 0.423 -11.165 1.737 1.00 98.50 189 LYS A N 1
ATOM 1505 C CA . LYS A 1 189 ? -0.264 -11.222 3.028 1.00 98.50 189 LYS A CA 1
ATOM 1506 C C . LYS A 1 189 ? -0.316 -9.814 3.608 1.00 98.50 189 LYS A C 1
ATOM 1508 O O . LYS A 1 189 ? 0.726 -9.203 3.853 1.00 98.50 189 LYS A O 1
ATOM 1513 N N . VAL A 1 190 ? -1.525 -9.329 3.866 1.00 98.62 190 VAL A N 1
ATOM 1514 C CA . VAL A 1 190 ? -1.793 -7.987 4.392 1.00 98.62 190 VAL A CA 1
ATOM 1515 C C . VAL A 1 190 ? -2.495 -8.093 5.748 1.00 98.62 190 VAL A C 1
ATOM 1517 O O . VAL A 1 190 ? -3.717 -8.256 5.805 1.00 98.62 190 VAL A O 1
ATOM 1520 N N . PRO A 1 191 ? -1.747 -8.017 6.858 1.00 98.62 191 PRO A N 1
ATOM 1521 C CA . PRO A 1 191 ? -2.344 -8.051 8.188 1.00 98.62 191 PRO A CA 1
ATOM 1522 C C . PRO A 1 191 ? -3.248 -6.848 8.473 1.00 98.62 191 PRO A C 1
ATOM 1524 O O . PRO A 1 191 ? -2.853 -5.694 8.302 1.00 98.62 191 PRO A O 1
ATOM 1527 N N . TYR A 1 192 ? -4.441 -7.109 9.010 1.00 98.31 192 TYR A N 1
ATOM 1528 C CA . TYR A 1 192 ? -5.439 -6.088 9.350 1.00 98.31 192 TYR A CA 1
ATOM 1529 C C . TYR A 1 192 ? -4.912 -5.011 10.298 1.00 98.31 192 TYR A C 1
ATOM 1531 O O . TYR A 1 192 ? -5.286 -3.846 10.196 1.00 98.31 192 TYR A O 1
ATOM 1539 N N . ILE A 1 193 ? -3.984 -5.374 11.184 1.00 97.44 193 ILE A N 1
ATOM 1540 C CA . ILE A 1 193 ? -3.361 -4.447 12.135 1.00 97.44 193 ILE A CA 1
ATOM 1541 C C . ILE A 1 193 ? -2.684 -3.248 11.459 1.00 97.44 193 ILE A C 1
ATOM 1543 O O . ILE A 1 193 ? -2.652 -2.169 12.046 1.00 97.44 193 ILE A O 1
ATOM 1547 N N . GLY A 1 194 ? -2.182 -3.403 10.229 1.00 97.50 194 GLY A N 1
ATOM 1548 C CA . GLY A 1 194 ? -1.520 -2.315 9.514 1.00 97.50 194 GLY A CA 1
ATOM 1549 C C . GLY A 1 194 ? -2.481 -1.273 8.938 1.00 97.50 194 GLY A C 1
ATOM 1550 O O . GLY A 1 194 ? -2.063 -0.136 8.729 1.00 97.50 194 GLY A O 1
ATOM 1551 N N . PHE A 1 195 ? -3.767 -1.617 8.776 1.00 97.69 195 PHE A N 1
ATOM 1552 C CA . PHE A 1 195 ? -4.828 -0.665 8.418 1.00 97.69 195 PHE A CA 1
ATOM 1553 C C . PHE A 1 195 ? -5.148 0.303 9.558 1.00 97.69 195 PHE A C 1
ATOM 1555 O O . PHE A 1 195 ? -5.730 1.356 9.323 1.00 97.69 195 PHE A O 1
ATOM 1562 N N . LEU A 1 196 ? -4.719 -0.019 10.783 1.00 97.94 196 LEU A N 1
ATOM 1563 C CA . LEU A 1 196 ? -5.000 0.746 11.992 1.00 97.94 196 LEU A CA 1
ATOM 1564 C C . LEU A 1 196 ? -6.504 0.807 12.314 1.00 97.94 196 LEU A C 1
ATOM 1566 O O . LEU A 1 196 ? -7.341 0.053 11.808 1.00 97.94 196 LEU A O 1
ATOM 1570 N N . LYS A 1 197 ? -6.821 1.694 13.251 1.00 97.44 197 LYS A N 1
ATOM 1571 C CA . LYS A 1 197 ? -8.179 2.091 13.597 1.00 97.44 197 LYS A CA 1
ATOM 1572 C C . LYS A 1 197 ? -8.522 3.408 12.918 1.00 97.44 197 LYS A C 1
ATOM 1574 O O . LYS A 1 197 ? -7.617 4.187 12.615 1.00 97.44 197 LYS A O 1
ATOM 1579 N N . ASP A 1 198 ? -9.808 3.664 12.751 1.00 96.44 198 ASP A N 1
ATOM 1580 C CA . ASP A 1 198 ? -10.318 4.947 12.289 1.00 96.44 198 ASP A CA 1
ATOM 1581 C C . ASP A 1 198 ? -10.287 6.017 13.400 1.00 96.44 198 ASP A C 1
ATOM 1583 O O . ASP A 1 198 ? -9.938 5.760 14.561 1.00 96.44 198 ASP A O 1
ATOM 1587 N N . GLN A 1 199 ? -10.697 7.238 13.053 1.00 94.88 199 GLN A N 1
ATOM 1588 C CA . GLN A 1 199 ? -10.810 8.367 13.981 1.00 94.88 199 GLN A CA 1
ATOM 1589 C C . GLN A 1 199 ? -11.818 8.164 15.132 1.00 94.88 199 GLN A C 1
ATOM 1591 O O . GLN A 1 199 ? -11.861 8.975 16.060 1.00 94.88 199 GLN A O 1
ATOM 1596 N N . HIS A 1 200 ? -12.634 7.111 15.086 1.00 96.06 200 HIS A N 1
ATOM 1597 C CA . HIS A 1 200 ? -13.602 6.741 16.118 1.00 96.06 200 HIS A CA 1
ATOM 1598 C C . HIS A 1 200 ? -13.106 5.587 17.004 1.00 96.06 200 HIS A C 1
ATOM 1600 O O . HIS A 1 200 ? -13.729 5.288 18.023 1.00 96.06 200 HIS A O 1
ATOM 1606 N N . GLY A 1 201 ? -11.943 5.008 16.686 1.00 96.06 201 GLY A N 1
ATOM 1607 C CA . GLY A 1 201 ? -11.327 3.912 17.429 1.00 96.06 201 GLY A CA 1
ATOM 1608 C C . GLY A 1 201 ? -11.767 2.521 16.969 1.00 96.06 201 GLY A C 1
ATOM 1609 O O . GLY A 1 201 ? -11.376 1.532 17.604 1.00 96.06 201 GLY A O 1
ATOM 1610 N N . GLU A 1 202 ? -12.524 2.439 15.877 1.00 97.19 202 GLU A N 1
ATOM 1611 C CA . GLU A 1 202 ? -12.975 1.191 15.269 1.00 97.19 202 GLU A CA 1
ATOM 1612 C C . GLU A 1 202 ? -11.898 0.641 14.336 1.00 97.19 202 GLU A C 1
ATOM 1614 O O . GLU A 1 202 ? -11.190 1.393 13.673 1.00 97.19 202 GLU A O 1
ATOM 1619 N N . ALA A 1 203 ? -11.742 -0.682 14.279 1.00 97.25 203 ALA A N 1
ATOM 1620 C CA . ALA A 1 203 ? -10.813 -1.288 13.327 1.00 97.25 203 ALA A CA 1
ATOM 1621 C C . ALA A 1 203 ? -11.274 -1.002 11.889 1.00 97.25 203 ALA A C 1
ATOM 1623 O O . ALA A 1 203 ? -12.455 -1.188 11.577 1.00 97.25 203 ALA A O 1
ATOM 1624 N N . ILE A 1 204 ? -10.348 -0.578 11.023 1.00 97.38 204 ILE A N 1
ATOM 1625 C CA . ILE A 1 204 ? -10.643 -0.365 9.599 1.00 97.38 204 ILE A CA 1
ATOM 1626 C C . ILE A 1 204 ? -10.832 -1.713 8.904 1.00 97.38 204 ILE A C 1
ATOM 1628 O O . ILE A 1 204 ? -11.856 -1.943 8.267 1.00 97.38 204 ILE A O 1
ATOM 1632 N N . ALA A 1 205 ? -9.891 -2.636 9.112 1.00 97.75 205 ALA A N 1
ATOM 1633 C CA . ALA A 1 205 ? -9.986 -4.012 8.647 1.00 97.75 205 ALA A CA 1
ATOM 1634 C C . ALA A 1 205 ? -10.266 -4.958 9.821 1.00 97.75 205 ALA A C 1
ATOM 1636 O O . ALA A 1 205 ? -9.521 -4.993 10.801 1.00 97.75 205 ALA A O 1
ATOM 1637 N N . ALA A 1 206 ? -11.368 -5.698 9.728 1.00 97.44 206 ALA A N 1
ATOM 1638 C CA . ALA A 1 206 ? -11.777 -6.739 10.665 1.00 97.44 206 ALA A CA 1
ATOM 1639 C C . ALA A 1 206 ? -12.912 -7.574 10.045 1.00 97.44 206 ALA A C 1
ATOM 1641 O O . ALA A 1 206 ? -13.602 -7.071 9.151 1.00 97.44 206 ALA A O 1
ATOM 1642 N N . PRO A 1 207 ? -13.176 -8.796 10.545 1.00 97.31 207 PRO A N 1
ATOM 1643 C CA . PRO A 1 207 ? -14.366 -9.540 10.153 1.00 97.31 207 PRO A CA 1
ATOM 1644 C C . PRO A 1 207 ? -15.657 -8.717 10.327 1.00 97.31 207 PRO A C 1
ATOM 1646 O O . PRO A 1 207 ? -15.819 -7.977 11.301 1.00 97.31 207 PRO A O 1
ATOM 1649 N N . GLY A 1 208 ? -16.574 -8.836 9.373 1.00 97.00 208 GLY A N 1
ATOM 1650 C CA . GLY A 1 208 ? -17.803 -8.063 9.227 1.00 97.00 208 GLY A CA 1
ATOM 1651 C C . GLY A 1 208 ? -17.673 -6.775 8.404 1.00 97.00 208 GLY A C 1
ATOM 1652 O O . GLY A 1 208 ? -18.696 -6.140 8.140 1.00 97.00 208 GLY A O 1
ATOM 1653 N N . LYS A 1 209 ? -16.462 -6.367 7.999 1.00 97.75 209 LYS A N 1
ATOM 1654 C CA . LYS A 1 209 ? -16.253 -5.200 7.122 1.00 97.75 209 LYS A CA 1
ATOM 1655 C C . LYS A 1 209 ? -16.459 -5.561 5.650 1.00 97.75 209 LYS A C 1
ATOM 1657 O O . LYS A 1 209 ? -16.381 -6.728 5.263 1.00 97.75 209 LYS A O 1
ATOM 1662 N N . VAL A 1 210 ? -16.742 -4.542 4.844 1.00 98.19 210 VAL A N 1
ATOM 1663 C CA . VAL A 1 210 ? -16.989 -4.660 3.404 1.00 98.19 210 VAL A CA 1
ATOM 1664 C C . VAL A 1 210 ? -16.075 -3.684 2.688 1.00 98.19 210 VAL A C 1
ATOM 1666 O O . VAL A 1 210 ? -16.061 -2.518 3.066 1.00 98.19 210 VAL A O 1
ATOM 1669 N N . PHE A 1 211 ? -15.332 -4.171 1.699 1.00 98.06 211 PHE A N 1
ATOM 1670 C CA . PHE A 1 211 ? -14.359 -3.399 0.931 1.00 98.06 211 PHE A CA 1
ATOM 1671 C C . PHE A 1 211 ? -14.658 -3.446 -0.565 1.00 98.06 211 PHE A C 1
ATOM 1673 O O . PHE A 1 211 ? -15.050 -4.501 -1.072 1.00 98.06 211 PHE A O 1
ATOM 1680 N N . ASP A 1 212 ? -14.339 -2.362 -1.276 1.00 97.38 212 ASP A N 1
ATOM 1681 C CA . ASP A 1 212 ? -14.131 -2.421 -2.725 1.00 97.38 212 ASP A CA 1
ATOM 1682 C C . ASP A 1 212 ? -12.635 -2.461 -2.997 1.00 97.38 212 ASP A C 1
ATOM 1684 O O . ASP A 1 212 ? -11.878 -1.609 -2.535 1.00 97.38 212 ASP A O 1
ATOM 1688 N N . ILE A 1 213 ? -12.187 -3.482 -3.727 1.00 96.69 213 ILE A N 1
ATOM 1689 C CA . ILE A 1 213 ? -10.759 -3.785 -3.862 1.00 96.69 213 ILE A CA 1
ATOM 1690 C C . ILE A 1 213 ? -10.358 -3.728 -5.328 1.00 96.69 213 ILE A C 1
ATOM 1692 O O . ILE A 1 213 ? -10.854 -4.505 -6.145 1.00 96.69 213 ILE A O 1
ATOM 1696 N N . CYS A 1 214 ? -9.406 -2.860 -5.657 1.00 95.19 214 CYS A N 1
ATOM 1697 C CA . CYS A 1 214 ? -8.782 -2.790 -6.971 1.00 95.19 214 CYS A CA 1
ATOM 1698 C C . CYS A 1 214 ? -7.294 -3.125 -6.870 1.00 95.19 214 CYS A C 1
ATOM 1700 O O . CYS A 1 214 ? -6.562 -2.522 -6.090 1.00 95.19 214 CYS A O 1
ATOM 1702 N N . ILE A 1 215 ? -6.825 -4.055 -7.699 1.00 95.00 215 ILE A N 1
ATOM 1703 C CA . ILE A 1 215 ? -5.414 -4.433 -7.782 1.00 95.00 215 ILE A CA 1
ATOM 1704 C C . ILE A 1 215 ? -4.828 -3.824 -9.053 1.00 95.00 215 ILE A C 1
ATOM 1706 O O . ILE A 1 215 ? -5.483 -3.770 -10.093 1.00 95.00 215 ILE A O 1
ATOM 1710 N N . SER A 1 216 ? -3.587 -3.363 -8.993 1.00 93.12 216 SER A N 1
ATOM 1711 C CA . SER A 1 216 ? -2.862 -2.903 -10.171 1.00 93.12 216 SER A CA 1
ATOM 1712 C C . SER A 1 216 ? -1.390 -3.266 -10.097 1.00 93.12 216 SER A C 1
ATOM 1714 O O . SER A 1 216 ? -0.793 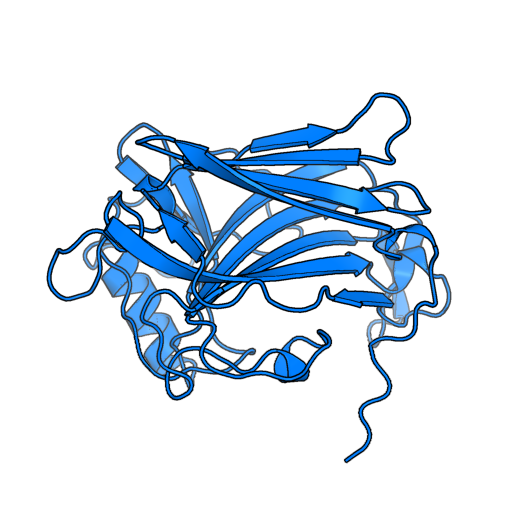-3.290 -9.020 1.00 93.12 216 SER A O 1
ATOM 1716 N N . LEU A 1 217 ? -0.819 -3.552 -11.263 1.00 93.81 217 LEU A N 1
ATOM 1717 C CA . LEU A 1 217 ? 0.623 -3.638 -11.449 1.00 93.81 217 LEU A CA 1
ATOM 1718 C C . LEU A 1 217 ? 1.091 -2.346 -12.091 1.00 93.81 217 LEU A C 1
ATOM 1720 O O . LEU A 1 217 ? 0.462 -1.874 -13.037 1.00 93.81 217 LEU A O 1
ATOM 1724 N N . GLN A 1 218 ? 2.193 -1.789 -11.601 1.00 90.94 218 GLN A N 1
ATOM 1725 C CA . GLN A 1 218 ? 2.797 -0.596 -12.182 1.00 90.94 218 GLN A CA 1
ATOM 1726 C C . GLN A 1 218 ? 4.303 -0.768 -12.297 1.00 90.94 218 GLN A C 1
ATOM 1728 O O . GLN A 1 218 ? 4.959 -1.277 -11.394 1.00 90.94 218 GLN A O 1
ATOM 1733 N N . ALA A 1 219 ? 4.864 -0.306 -13.406 1.00 89.88 219 ALA A N 1
ATOM 1734 C CA . ALA A 1 219 ? 6.293 -0.301 -13.640 1.00 89.88 219 ALA A CA 1
ATOM 1735 C C . ALA A 1 219 ? 6.742 1.081 -14.087 1.00 89.88 219 ALA A C 1
ATOM 1737 O O . ALA A 1 219 ? 6.118 1.724 -14.942 1.00 89.88 219 ALA A O 1
ATOM 1738 N N . SER A 1 220 ? 7.853 1.530 -13.517 1.00 88.38 220 SER A N 1
ATOM 1739 C CA . SER A 1 220 ? 8.426 2.814 -13.875 1.00 88.38 220 SER A CA 1
ATOM 1740 C C . SER A 1 220 ? 9.064 2.771 -15.266 1.00 88.38 220 SER A C 1
ATOM 1742 O O . SER A 1 220 ? 9.452 1.717 -15.777 1.00 88.38 220 SER A O 1
ATOM 1744 N N . GLY A 1 221 ? 9.167 3.935 -15.909 1.00 81.44 221 GLY A N 1
ATOM 1745 C CA . GLY A 1 221 ? 9.593 4.031 -17.308 1.00 81.44 221 GLY A CA 1
ATOM 1746 C C . GLY A 1 221 ? 11.024 3.577 -17.598 1.00 81.44 221 GLY A C 1
ATOM 1747 O O . GLY A 1 221 ? 11.363 3.310 -18.750 1.00 81.44 221 GLY A O 1
ATOM 1748 N N . GLU A 1 222 ? 11.856 3.435 -16.569 1.00 84.88 222 GLU A N 1
ATOM 1749 C CA . GLU A 1 222 ? 13.177 2.822 -16.665 1.00 84.88 222 GLU A CA 1
ATOM 1750 C C . GLU A 1 222 ? 13.090 1.341 -17.064 1.00 84.88 222 GLU A C 1
ATOM 1752 O O . GLU A 1 222 ? 13.953 0.878 -17.809 1.00 84.88 222 GLU A O 1
ATOM 1757 N N . LEU A 1 223 ? 12.039 0.621 -16.639 1.00 75.12 223 LEU A N 1
ATOM 1758 C CA . LEU A 1 223 ? 11.784 -0.759 -17.064 1.00 75.12 223 LEU A CA 1
ATOM 1759 C C . LEU A 1 223 ? 11.392 -0.817 -18.546 1.00 75.12 223 LEU A C 1
ATOM 1761 O O . LEU A 1 223 ? 11.937 -1.626 -19.296 1.00 75.12 223 LEU A O 1
ATOM 1765 N N . ALA A 1 224 ? 10.492 0.079 -18.964 1.00 66.56 224 ALA A N 1
ATOM 1766 C CA . ALA A 1 224 ? 9.962 0.146 -20.325 1.00 66.56 224 ALA A CA 1
ATOM 1767 C C . ALA A 1 224 ? 10.947 0.730 -21.357 1.00 66.56 224 ALA A C 1
ATOM 1769 O O . ALA A 1 224 ? 10.745 0.582 -22.563 1.00 66.56 224 ALA A O 1
ATOM 1770 N N . GLY A 1 225 ? 12.010 1.405 -20.906 1.00 66.56 225 GLY A N 1
ATOM 1771 C CA . GLY A 1 225 ? 13.066 1.974 -21.750 1.00 66.56 225 GLY A CA 1
ATOM 1772 C C . GLY A 1 225 ? 12.667 3.225 -22.547 1.00 66.56 225 GLY A C 1
ATOM 1773 O O . GLY A 1 225 ? 13.543 3.896 -23.094 1.00 66.56 225 GLY A O 1
ATOM 1774 N N . ASP A 1 226 ? 11.378 3.574 -22.594 1.00 72.75 226 ASP A N 1
ATOM 1775 C CA . ASP A 1 226 ? 10.853 4.800 -23.211 1.00 72.75 226 ASP A CA 1
ATOM 1776 C C . ASP A 1 226 ? 10.664 5.946 -22.199 1.00 72.75 226 ASP A C 1
ATOM 1778 O O . ASP A 1 226 ? 10.312 7.062 -22.587 1.00 72.75 226 ASP A O 1
ATOM 1782 N N . GLY A 1 227 ? 10.933 5.685 -20.914 1.00 76.56 227 GLY A N 1
ATOM 1783 C CA . GLY A 1 227 ? 10.776 6.644 -19.826 1.00 76.56 227 GLY A CA 1
ATOM 1784 C C . GLY A 1 227 ? 9.322 6.873 -19.414 1.00 76.56 227 GLY A C 1
ATOM 1785 O O . GLY A 1 227 ? 9.076 7.686 -18.534 1.00 76.56 227 GLY A O 1
ATOM 1786 N N . GLU A 1 228 ? 8.347 6.174 -19.991 1.00 81.81 228 GLU A N 1
ATOM 1787 C CA . GLU A 1 228 ? 6.940 6.298 -19.618 1.00 81.81 228 GLU A CA 1
ATOM 1788 C C . GLU A 1 228 ? 6.524 5.175 -18.671 1.00 81.81 228 GLU A C 1
ATOM 1790 O O . GLU A 1 228 ? 6.876 4.017 -18.868 1.00 81.81 228 GLU A O 1
ATOM 1795 N N . TRP A 1 229 ? 5.721 5.509 -17.664 1.00 85.81 229 TRP A N 1
ATOM 1796 C CA . TRP A 1 229 ? 5.144 4.498 -16.784 1.00 85.81 229 TRP A CA 1
ATOM 1797 C C . TRP A 1 229 ? 4.206 3.564 -17.551 1.00 85.81 229 TRP A C 1
ATOM 1799 O O . TRP A 1 229 ? 3.482 3.985 -18.463 1.00 85.81 229 TRP A O 1
ATOM 1809 N N . ALA A 1 230 ? 4.213 2.301 -17.143 1.00 85.94 230 ALA A N 1
ATOM 1810 C CA . ALA A 1 230 ? 3.265 1.290 -17.574 1.00 85.94 230 ALA A CA 1
ATOM 1811 C C . ALA A 1 230 ? 2.453 0.824 -16.365 1.00 85.94 230 ALA A C 1
ATOM 1813 O O . ALA A 1 230 ? 2.978 0.755 -15.255 1.00 85.94 230 ALA A O 1
ATOM 1814 N N . GLY A 1 231 ? 1.191 0.484 -16.590 1.00 87.75 231 GLY A N 1
ATOM 1815 C CA . GLY A 1 231 ? 0.341 -0.094 -15.565 1.00 87.75 231 GLY A CA 1
ATOM 1816 C C . GLY A 1 231 ? -0.817 -0.869 -16.173 1.00 87.75 231 GLY A C 1
ATOM 1817 O O . GLY A 1 231 ? -1.171 -0.652 -17.331 1.00 87.75 231 GLY A O 1
ATOM 1818 N N . ASP A 1 232 ? -1.374 -1.792 -15.402 1.00 87.94 232 ASP A N 1
ATOM 1819 C CA . ASP A 1 232 ? -2.612 -2.502 -15.722 1.00 87.94 232 ASP A CA 1
ATOM 1820 C C . ASP A 1 232 ? -3.384 -2.678 -14.414 1.00 87.94 232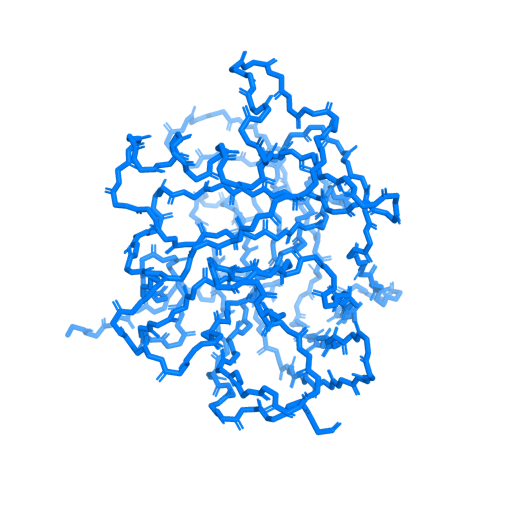 ASP A C 1
ATOM 1822 O O . ASP A 1 232 ? -2.891 -3.277 -13.454 1.00 87.94 232 ASP A O 1
ATOM 1826 N N . GLY A 1 233 ? -4.576 -2.092 -14.361 1.00 88.31 233 GLY A N 1
ATOM 1827 C CA . GLY A 1 233 ? -5.480 -2.223 -13.228 1.00 88.31 233 GLY A CA 1
ATOM 1828 C C . GLY A 1 233 ? -6.587 -3.228 -13.518 1.00 88.31 233 GLY A C 1
ATOM 1829 O O . GLY A 1 233 ? -7.029 -3.403 -14.657 1.00 88.31 233 GLY A O 1
ATOM 1830 N N . THR A 1 234 ? -7.014 -3.924 -12.474 1.00 88.88 234 THR A N 1
ATOM 1831 C CA . THR A 1 234 ? -8.080 -4.922 -12.533 1.00 88.88 234 THR A CA 1
ATOM 1832 C C . THR A 1 234 ? -9.448 -4.274 -12.388 1.00 88.88 234 THR A C 1
ATOM 1834 O O . THR A 1 234 ? -9.574 -3.226 -11.767 1.00 88.88 234 THR A O 1
ATOM 1837 N N . ILE A 1 235 ? -10.504 -4.943 -12.853 1.00 89.25 235 ILE A N 1
ATOM 1838 C CA . ILE A 1 235 ? -11.872 -4.551 -12.486 1.00 89.25 235 ILE A CA 1
ATOM 1839 C C . ILE A 1 235 ? -12.025 -4.697 -10.957 1.00 89.25 235 ILE A C 1
ATOM 1841 O O . ILE A 1 235 ? -11.706 -5.778 -10.446 1.00 89.25 235 ILE A O 1
ATOM 1845 N N . PRO A 1 236 ? -12.501 -3.663 -10.234 1.00 91.75 236 PRO A N 1
ATOM 1846 C CA . PRO A 1 236 ? -12.684 -3.729 -8.794 1.00 91.75 236 PRO A CA 1
ATOM 1847 C C . PRO A 1 236 ? -13.588 -4.890 -8.382 1.00 91.75 236 PRO A C 1
ATOM 1849 O O . PRO A 1 236 ? -14.577 -5.203 -9.048 1.00 91.75 236 PRO A O 1
ATOM 1852 N N . ILE A 1 237 ? -13.241 -5.535 -7.273 1.00 95.25 237 ILE A N 1
ATOM 1853 C CA . ILE A 1 237 ? -14.133 -6.450 -6.567 1.00 95.25 237 ILE A CA 1
ATOM 1854 C C . ILE A 1 237 ? -14.962 -5.589 -5.624 1.00 95.25 237 ILE A C 1
ATOM 1856 O O . ILE A 1 237 ? -14.488 -5.236 -4.548 1.00 95.25 237 ILE A O 1
ATOM 1860 N N . GLU A 1 238 ? -16.167 -5.235 -6.057 1.00 95.31 238 GLU A N 1
ATOM 1861 C CA . GLU A 1 238 ? -17.109 -4.439 -5.269 1.00 95.31 238 GLU A CA 1
ATOM 1862 C C . GLU A 1 238 ? -17.817 -5.306 -4.214 1.00 95.31 238 GLU A C 1
ATOM 1864 O O . GLU A 1 238 ? -18.219 -6.446 -4.483 1.00 95.31 238 GLU A O 1
ATOM 1869 N N . GLY A 1 239 ? -17.992 -4.765 -3.010 1.00 96.94 239 GLY A N 1
ATOM 1870 C CA . GLY A 1 239 ? -18.733 -5.389 -1.921 1.00 96.94 239 GLY A CA 1
ATOM 1871 C C . GLY A 1 239 ? -18.073 -6.644 -1.342 1.00 96.94 239 GLY A C 1
ATOM 1872 O O . GLY A 1 239 ? -18.781 -7.548 -0.879 1.00 96.94 239 GLY A O 1
ATOM 1873 N N . TYR A 1 240 ? -16.741 -6.742 -1.379 1.00 98.06 240 TYR A N 1
ATOM 1874 C CA . TYR A 1 240 ? -16.007 -7.873 -0.816 1.00 98.06 240 TYR A CA 1
ATOM 1875 C C . TYR A 1 240 ? -16.155 -7.905 0.706 1.00 98.06 240 TYR A C 1
ATOM 1877 O O . TYR A 1 240 ? -15.700 -7.007 1.411 1.00 98.06 240 TYR A O 1
ATOM 1885 N N . LYS A 1 241 ? -16.786 -8.959 1.222 1.00 98.00 241 LYS A N 1
ATOM 1886 C CA . LYS A 1 241 ? -17.014 -9.134 2.658 1.00 98.00 241 LYS A CA 1
ATOM 1887 C C . LYS A 1 241 ? -15.861 -9.882 3.306 1.00 98.00 241 LYS A C 1
ATOM 1889 O O . LYS A 1 241 ? -15.430 -10.915 2.795 1.00 98.00 241 LYS A O 1
ATOM 1894 N N . LEU A 1 242 ? -15.405 -9.366 4.441 1.00 96.69 242 LEU A N 1
ATOM 1895 C CA . LEU A 1 242 ? -14.496 -10.059 5.348 1.00 96.69 242 LEU A CA 1
ATOM 1896 C C . LEU A 1 242 ? -15.357 -10.899 6.309 1.00 96.69 242 LEU A C 1
ATOM 1898 O O . LEU A 1 242 ? -15.709 -10.406 7.370 1.00 96.69 242 LEU A O 1
ATOM 1902 N N . ASP A 1 243 ? -15.800 -12.093 5.920 1.00 91.62 243 ASP A N 1
ATOM 1903 C CA . ASP A 1 243 ? -16.724 -12.945 6.699 1.00 91.62 243 ASP A CA 1
ATOM 1904 C C . ASP A 1 243 ? -16.024 -13.852 7.739 1.00 91.62 243 ASP A C 1
ATOM 1906 O O . ASP A 1 243 ? -14.851 -14.249 7.549 1.00 91.62 243 ASP A O 1
#

Sequence (243 aa):
PDYVGTKRKHVDVDVLEYKVAHDAENLYIYVRSQGQIGHSNIGPEKGDKKTRAGRFYITVAIDVDQNDETGYSLYEGGTFPNSGGYDMNVEIEWYNGEFNTGMYMNKCCLDEAELLTNFKTLTQGKYEEGNDGPYPAGYHTIKKGQYDYYPQWVYHENGTLTFVVDRGPIVHGVLTGNLSEDGHQLEMKVPYIGFLKDQHGEAIAAPGKVFDICISLQASGELAGDGEWAGDGTIPIEGYKLD

Secondary structure (DSSP, 8-state):
-----S----GGG-EEEEEEEE-SSEEEEEEEESS-TT---EEEPTTT--EEE-EEEEEEEEESSS-TTSBB-TTTTT-SS----B-EEEEEEEETTEEEEEEEEE---SSHHHHHHHHHHHTTT--BTTB---EE--B---SB--TT---EEEE-TTSEEEE--TT------S-EEEE-TTSSEEEEEEEGGGG-B-TTS-BSSSTT-EEEEEEEEEE-HHHHSSS--EEEEPPPEEEEE--

pLDDT: mean 91.15, std 11.48, range [28.06, 98.62]